Protein AF-A0A7S4ECB8-F1 (afdb_monomer)

Solvent-accessible surface area (backbone atoms only — not comparable to full-atom values): 10660 Å² total; per-residue (Å²): 136,82,82,74,79,73,79,74,51,73,66,57,50,52,52,51,49,52,40,42,54,68,67,37,68,55,59,51,58,86,53,25,56,55,51,68,68,34,82,48,68,62,30,49,49,35,63,51,25,35,48,25,31,29,53,25,9,51,46,32,42,76,42,24,71,53,44,28,74,62,31,72,93,49,67,42,42,62,54,8,52,50,27,38,53,43,14,54,38,33,33,42,20,68,44,75,31,40,26,43,86,82,44,64,40,53,56,51,28,48,52,51,53,50,52,49,48,43,50,74,40,59,49,49,53,50,35,44,74,75,62,70,33,86,72,59,69,69,61,51,52,52,49,54,50,44,53,52,54,20,54,50,23,31,42,50,13,22,54,22,24,68,67,71,35,62,69,56,18,42,51,24,45,30,52,26,35,45,37,33,46,56,49,32,53,50,50,50,44,64,54,65,43,57,71,62,77,69,62,71,71,82,81,78,121

pLDDT: mean 86.96, std 13.78, range [45.66, 98.44]

Organism: NCBI:txid35677

Secondary structure (DSSP, 8-state):
-----PPPPHHHHHHHHHHHHHS-----GGGHHHHHT--SHHHHHHHHGGGHHHHHHHHHHHTHHHHHHH-TTS-HHHHHHHHHHHHHHHHIIIIITTT-TT-HHHHHHHHHHHHHHHIIIIIHHHHHHTTSS---HHHHHHHHHHHHHHHHHHHHHHHHHHTT-HHHHHHHHHHHTHHHHHHHHHHHHHHTTHHHHHTTSSS--

Radius of gyration: 19.62 Å; Cα contacts (8 Å, |Δi|>4): 228; chains: 1; bounding box: 41×48×74 Å

Structure (mmCIF, N/CA/C/O backbone):
data_AF-A0A7S4ECB8-F1
#
_entry.id   AF-A0A7S4ECB8-F1
#
loop_
_atom_site.group_PDB
_atom_site.id
_atom_site.type_symbol
_atom_site.label_atom_id
_atom_site.label_alt_id
_atom_site.label_comp_id
_atom_site.label_asym_id
_atom_site.label_entity_id
_atom_site.label_seq_id
_atom_site.pdbx_PDB_ins_code
_atom_site.Cartn_x
_atom_site.Cartn_y
_atom_site.Cartn_z
_atom_site.occupancy
_atom_site.B_iso_or_equiv
_atom_site.auth_seq_id
_atom_site.auth_comp_id
_atom_site.auth_asym_id
_atom_site.auth_atom_id
_atom_site.pdbx_PDB_model_num
ATOM 1 N N . MET A 1 1 ? -7.953 36.222 -32.876 1.00 47.16 1 MET A N 1
ATOM 2 C CA . MET A 1 1 ? -8.945 35.738 -31.895 1.00 47.16 1 MET A CA 1
ATOM 3 C C . MET A 1 1 ? -8.247 34.679 -31.049 1.00 47.16 1 MET A C 1
ATOM 5 O O . MET A 1 1 ? -8.026 33.579 -31.533 1.00 47.16 1 MET A O 1
ATOM 9 N N . LEU A 1 2 ? -7.736 35.060 -29.875 1.00 48.06 2 LEU A N 1
ATOM 10 C CA . LEU A 1 2 ? -6.993 34.163 -28.984 1.00 48.06 2 LEU A CA 1
ATOM 11 C C . LEU A 1 2 ? -8.005 33.267 -28.263 1.00 48.06 2 LEU A C 1
ATOM 13 O O . LEU A 1 2 ? -8.813 33.769 -27.484 1.00 48.06 2 LEU A O 1
ATOM 17 N N . LEU A 1 3 ? -7.984 31.966 -28.552 1.00 47.41 3 LEU A N 1
ATOM 18 C CA . LEU A 1 3 ? -8.684 30.962 -27.754 1.00 47.41 3 LEU A CA 1
ATOM 19 C C . LEU A 1 3 ? -8.094 31.021 -26.341 1.00 47.41 3 LEU A C 1
ATOM 21 O O . LEU A 1 3 ? -6.971 30.585 -26.110 1.00 47.41 3 LEU A O 1
ATOM 25 N N . GLN A 1 4 ? -8.824 31.632 -25.407 1.00 49.81 4 GLN A N 1
ATOM 26 C CA . GLN A 1 4 ? -8.516 31.507 -23.990 1.00 49.81 4 GLN A CA 1
ATOM 27 C C . GLN A 1 4 ? -8.675 30.031 -23.625 1.00 49.81 4 GLN A C 1
ATOM 29 O O . GLN A 1 4 ? -9.794 29.517 -23.621 1.00 49.81 4 GLN A O 1
ATOM 34 N N . ASP A 1 5 ? -7.561 29.358 -23.336 1.00 54.09 5 ASP A N 1
ATOM 35 C CA . ASP A 1 5 ? -7.555 27.998 -22.804 1.00 54.09 5 ASP A CA 1
ATOM 36 C C . ASP A 1 5 ? -8.393 27.964 -21.523 1.00 54.09 5 ASP A C 1
ATOM 38 O O . ASP A 1 5 ? -7.983 28.426 -20.452 1.00 54.09 5 ASP A O 1
ATOM 42 N N . ALA A 1 6 ? -9.616 27.450 -21.645 1.00 68.69 6 ALA A N 1
ATOM 43 C CA . ALA A 1 6 ? -10.526 27.316 -20.526 1.00 68.69 6 ALA A CA 1
ATOM 44 C C . ALA A 1 6 ? -9.859 26.440 -19.459 1.00 68.69 6 ALA A C 1
ATOM 46 O O . ALA A 1 6 ? -9.504 25.284 -19.708 1.00 68.69 6 ALA A O 1
ATOM 47 N N . LYS A 1 7 ? -9.677 26.991 -18.249 1.00 70.25 7 LYS A N 1
ATOM 48 C CA . LYS A 1 7 ? -9.118 26.232 -17.126 1.00 70.25 7 LYS A CA 1
ATOM 49 C C . LYS A 1 7 ? -9.949 24.958 -16.935 1.00 70.25 7 LYS A C 1
ATOM 51 O O . LYS A 1 7 ? -11.169 25.052 -16.786 1.00 70.25 7 LYS A O 1
ATOM 56 N N . PRO A 1 8 ? -9.321 23.771 -16.899 1.00 72.38 8 PRO A N 1
ATOM 57 C CA . PRO A 1 8 ? -10.054 22.521 -16.795 1.00 72.38 8 PRO A CA 1
ATOM 58 C C . PRO A 1 8 ? -10.901 22.495 -15.519 1.00 72.38 8 PRO A C 1
ATOM 60 O O . PRO A 1 8 ? -10.446 22.880 -14.432 1.00 72.38 8 PRO A O 1
ATOM 63 N N . SER A 1 9 ? -12.138 22.011 -15.652 1.00 84.25 9 SER A N 1
ATOM 64 C CA . SER A 1 9 ? -13.080 21.891 -14.536 1.00 84.25 9 SER A CA 1
ATOM 65 C C . SER A 1 9 ? -12.480 21.079 -13.375 1.00 84.25 9 SER A C 1
ATOM 67 O O . SER A 1 9 ? -11.555 20.280 -13.557 1.00 84.25 9 SER A O 1
ATOM 69 N N . ALA A 1 10 ? -12.994 21.260 -12.155 1.00 74.75 10 ALA A N 1
ATOM 70 C CA . ALA A 1 10 ? -12.535 20.491 -10.991 1.00 74.75 10 ALA A CA 1
ATOM 71 C C . ALA A 1 10 ? -12.680 18.969 -11.201 1.00 74.75 10 ALA A C 1
ATOM 73 O O . ALA A 1 10 ? -11.774 18.213 -10.854 1.00 74.75 10 ALA A O 1
ATOM 74 N N . ARG A 1 11 ? -13.762 18.529 -11.863 1.00 72.12 11 ARG A N 1
ATOM 75 C CA . ARG A 1 11 ? -13.988 17.120 -12.229 1.00 72.12 11 ARG A CA 1
ATOM 76 C C . ARG A 1 11 ? -12.918 16.605 -13.191 1.00 72.12 11 ARG A C 1
ATOM 78 O O . ARG A 1 11 ? -12.339 15.552 -12.952 1.00 72.12 11 ARG A O 1
ATOM 85 N N . THR A 1 12 ? -12.597 17.377 -14.230 1.00 74.94 12 THR A N 1
ATOM 86 C CA . THR A 1 12 ? -11.548 17.032 -15.205 1.00 74.94 12 THR A CA 1
ATOM 87 C C . THR A 1 12 ? -10.176 16.921 -14.534 1.00 74.94 12 THR A C 1
ATOM 89 O O . THR A 1 12 ? -9.410 16.007 -14.830 1.00 74.94 12 THR A O 1
ATOM 92 N N . ARG A 1 13 ? -9.867 17.818 -13.589 1.00 77.06 13 ARG A N 1
ATOM 93 C CA . ARG A 1 13 ? -8.617 17.775 -12.813 1.00 77.06 13 ARG A CA 1
ATOM 94 C C . ARG A 1 13 ? -8.541 16.548 -11.901 1.00 77.06 13 ARG A C 1
ATOM 96 O O . ARG A 1 13 ? -7.508 15.885 -11.890 1.00 77.06 13 ARG A O 1
ATOM 103 N N . ALA A 1 14 ? -9.625 16.215 -11.200 1.00 70.94 14 ALA A N 1
ATOM 104 C CA . ALA A 1 14 ? -9.696 15.027 -10.351 1.00 70.94 14 ALA A CA 1
ATOM 105 C C . ALA A 1 14 ? -9.558 13.730 -11.165 1.00 70.94 14 ALA A C 1
ATOM 107 O O . ALA A 1 14 ? -8.760 12.868 -10.809 1.00 70.94 14 ALA A O 1
ATOM 108 N N . ALA A 1 15 ? -10.257 13.619 -12.299 1.00 69.06 15 ALA A N 1
ATOM 109 C CA . ALA A 1 15 ? -10.147 12.469 -13.197 1.00 69.06 15 ALA A CA 1
ATOM 110 C C . ALA A 1 15 ? -8.723 12.306 -13.752 1.00 69.06 15 ALA A C 1
ATOM 112 O O . ALA A 1 15 ? -8.180 11.203 -13.762 1.00 69.06 15 ALA A O 1
ATOM 113 N N . LYS A 1 16 ? -8.073 13.410 -14.145 1.00 70.56 16 LYS A N 1
ATOM 114 C CA . LYS A 1 16 ? -6.680 13.393 -14.614 1.00 70.56 16 LYS A CA 1
ATOM 115 C C . LYS A 1 16 ? -5.703 12.983 -13.509 1.00 70.56 16 LYS A C 1
ATOM 117 O O . LYS A 1 16 ? -4.758 12.246 -13.784 1.00 70.56 16 LYS A O 1
ATOM 122 N N . LEU A 1 17 ? -5.924 13.427 -12.270 1.00 69.31 17 LEU A N 1
ATOM 123 C CA . LEU A 1 17 ? -5.131 13.003 -11.113 1.00 69.31 17 LEU A CA 1
ATOM 124 C C . LEU A 1 17 ? -5.282 11.497 -10.864 1.00 69.31 17 LEU A C 1
ATOM 126 O O . LEU A 1 17 ? -4.277 10.799 -10.783 1.00 69.31 17 LEU A O 1
ATOM 130 N N . TRP A 1 18 ? -6.515 10.987 -10.834 1.00 67.69 18 TRP A N 1
ATOM 131 C CA . TRP A 1 18 ? -6.802 9.556 -10.691 1.00 67.69 18 TRP A CA 1
ATOM 132 C C . TRP A 1 18 ? -6.166 8.716 -11.803 1.00 67.69 18 TRP A C 1
ATOM 134 O O . TRP A 1 18 ? -5.485 7.730 -11.523 1.00 67.69 18 TRP A O 1
ATOM 144 N N . ALA A 1 19 ? -6.295 9.150 -13.059 1.00 66.06 19 ALA A N 1
ATOM 145 C CA . ALA A 1 19 ? -5.634 8.512 -14.193 1.00 66.06 19 ALA A CA 1
ATOM 146 C C . ALA A 1 19 ? -4.101 8.527 -14.051 1.00 66.06 19 ALA A C 1
ATOM 148 O O . ALA A 1 19 ? -3.436 7.540 -14.347 1.00 66.06 19 ALA A O 1
ATOM 149 N N . THR A 1 20 ? -3.526 9.615 -13.537 1.00 66.44 20 THR A N 1
ATOM 150 C CA . THR A 1 20 ? -2.074 9.724 -13.325 1.00 66.44 20 THR A CA 1
ATOM 151 C C . THR A 1 20 ? -1.581 8.802 -12.211 1.00 66.44 20 THR A C 1
ATOM 153 O O . THR A 1 20 ? -0.489 8.248 -12.331 1.00 66.44 20 THR A O 1
ATOM 156 N N . LEU A 1 21 ? -2.365 8.648 -11.141 1.00 65.44 21 LEU A N 1
ATOM 157 C CA . LEU A 1 21 ? -2.022 7.812 -9.992 1.00 65.44 21 LEU A CA 1
ATOM 158 C C . LEU A 1 21 ? -2.122 6.318 -10.316 1.00 65.44 21 LEU A C 1
ATOM 160 O O . LEU A 1 21 ? -1.264 5.555 -9.884 1.00 65.44 21 LEU A O 1
ATOM 164 N N . PHE A 1 22 ? -3.127 5.898 -11.089 1.00 63.28 22 PHE A N 1
ATOM 165 C CA . PHE A 1 22 ? -3.430 4.471 -11.263 1.00 63.28 22 PHE A CA 1
ATOM 166 C C . PHE A 1 22 ? -3.245 3.945 -12.685 1.00 63.28 22 PHE A C 1
ATOM 168 O O . PHE A 1 22 ? -3.008 2.759 -12.852 1.00 63.28 22 PHE A O 1
ATOM 175 N N . TYR A 1 23 ? -3.291 4.791 -13.713 1.00 59.41 23 TYR A N 1
ATOM 176 C CA . TYR A 1 23 ? -3.312 4.356 -15.117 1.00 59.41 23 TYR A CA 1
ATOM 177 C C . TYR A 1 23 ? -2.108 4.845 -15.935 1.00 59.41 23 TYR A C 1
ATOM 179 O O . TYR A 1 23 ? -2.056 4.625 -17.139 1.00 59.41 23 TYR A O 1
ATOM 187 N N . GLY A 1 24 ? -1.135 5.502 -15.295 1.00 58.03 24 GLY A N 1
ATOM 188 C CA . GLY A 1 24 ? -0.026 6.182 -15.968 1.00 58.03 24 GLY A CA 1
ATOM 189 C C . GLY A 1 24 ? 1.306 5.433 -16.015 1.00 58.03 24 GLY A C 1
ATOM 190 O O . GLY A 1 24 ? 2.304 6.082 -16.338 1.00 58.03 24 GLY A O 1
ATOM 191 N N . HIS A 1 25 ? 1.350 4.147 -15.649 1.00 68.00 25 HIS A N 1
ATOM 192 C CA . HIS A 1 25 ? 2.582 3.351 -15.686 1.00 68.00 25 HIS A CA 1
ATOM 193 C C . HIS A 1 25 ? 2.818 2.792 -17.085 1.00 68.00 25 HIS A C 1
ATOM 195 O O . HIS A 1 25 ? 1.980 2.090 -17.644 1.00 68.00 25 HIS A O 1
ATOM 201 N N . VAL A 1 26 ? 3.976 3.123 -17.639 1.00 72.19 26 VAL A N 1
ATOM 202 C CA . VAL A 1 26 ? 4.531 2.547 -18.858 1.00 72.19 26 VAL A CA 1
ATOM 203 C C . VAL A 1 26 ? 5.613 1.570 -18.417 1.00 72.19 26 VAL A C 1
ATOM 205 O O . VAL A 1 26 ? 6.699 1.979 -18.000 1.00 72.19 26 VAL A O 1
ATOM 208 N N . HIS A 1 27 ? 5.293 0.279 -18.446 1.00 78.00 27 HIS A N 1
ATOM 209 C CA . HIS A 1 27 ? 6.274 -0.775 -18.219 1.00 78.00 27 HIS A CA 1
ATOM 210 C C . HIS A 1 27 ? 6.903 -1.145 -19.551 1.00 78.00 27 HIS A C 1
ATOM 212 O O . HIS A 1 27 ? 6.199 -1.496 -20.497 1.00 78.00 27 HIS A O 1
ATOM 218 N N . ARG A 1 28 ? 8.225 -1.044 -19.625 1.00 84.62 28 ARG A N 1
ATOM 219 C CA . ARG A 1 28 ? 8.967 -1.350 -20.839 1.00 84.62 28 ARG A CA 1
ATOM 220 C C . ARG A 1 28 ? 9.387 -2.823 -20.831 1.00 84.62 28 ARG A C 1
ATOM 222 O O . ARG A 1 28 ? 9.937 -3.262 -19.817 1.00 84.62 28 ARG A O 1
ATOM 229 N N . PRO A 1 29 ? 9.132 -3.594 -21.902 1.00 89.50 29 PRO A N 1
ATOM 230 C CA . PRO A 1 29 ? 9.512 -5.005 -21.966 1.00 89.50 29 PRO A CA 1
ATOM 231 C C . PRO A 1 29 ? 11.002 -5.245 -21.688 1.00 89.50 29 PRO A C 1
ATOM 233 O O . PRO A 1 29 ? 11.352 -6.217 -21.023 1.00 89.50 29 PRO A O 1
ATOM 236 N N . GLU A 1 30 ? 11.873 -4.341 -22.138 1.00 91.19 30 GLU A N 1
ATOM 237 C CA . GLU A 1 30 ? 13.325 -4.427 -21.961 1.00 91.19 30 GLU A CA 1
ATOM 238 C C . GLU A 1 30 ? 13.785 -4.342 -20.494 1.00 91.19 30 GLU A C 1
ATOM 240 O O . GLU A 1 30 ? 14.817 -4.908 -20.142 1.00 91.19 30 GLU A O 1
ATOM 245 N N . ASP A 1 31 ? 13.002 -3.711 -19.614 1.00 90.69 31 ASP A N 1
ATOM 246 C CA . ASP A 1 31 ? 13.328 -3.572 -18.189 1.00 90.69 31 ASP A CA 1
ATOM 247 C C . ASP A 1 31 ? 12.949 -4.829 -17.374 1.00 90.69 31 ASP A C 1
ATOM 249 O O . ASP A 1 31 ? 13.306 -4.959 -16.200 1.00 90.69 31 ASP A O 1
ATOM 253 N N . ARG A 1 32 ? 12.211 -5.774 -17.975 1.00 91.38 32 ARG A N 1
ATOM 254 C CA . ARG A 1 32 ? 11.619 -6.928 -17.281 1.00 91.38 32 ARG A CA 1
ATOM 255 C C . ARG A 1 32 ? 12.644 -7.780 -16.552 1.00 91.38 32 ARG A C 1
ATOM 257 O O . ARG A 1 32 ? 12.424 -8.129 -15.395 1.00 91.38 32 ARG A O 1
ATOM 264 N N . ASP A 1 33 ? 13.752 -8.126 -17.197 1.00 92.12 33 ASP A N 1
ATOM 265 C CA . ASP A 1 33 ? 14.742 -9.014 -16.583 1.00 92.12 33 ASP A CA 1
ATOM 266 C C . ASP A 1 33 ? 15.441 -8.347 -15.390 1.00 92.12 33 ASP A C 1
ATOM 268 O O . ASP A 1 33 ? 15.651 -9.002 -14.365 1.00 92.12 33 ASP A O 1
ATOM 272 N N . ALA A 1 34 ? 15.690 -7.035 -15.453 1.00 91.44 34 ALA A N 1
ATOM 273 C CA . ALA A 1 34 ? 16.234 -6.275 -14.329 1.00 91.44 34 ALA A CA 1
ATOM 274 C C . ALA A 1 34 ? 15.293 -6.292 -13.109 1.00 91.44 34 ALA A C 1
ATOM 276 O O . ALA A 1 34 ? 15.752 -6.372 -11.971 1.00 91.44 34 ALA A O 1
ATOM 277 N N . VAL A 1 35 ? 13.976 -6.288 -13.329 1.00 91.00 35 VAL A N 1
ATOM 278 C CA . VAL A 1 35 ? 12.977 -6.324 -12.250 1.00 91.00 35 VAL A CA 1
ATOM 279 C C . VAL A 1 35 ? 12.716 -7.738 -11.742 1.00 91.00 35 VAL A C 1
ATOM 281 O O . VAL A 1 35 ? 12.679 -7.961 -10.533 1.00 91.00 35 VAL A O 1
ATOM 284 N N . VAL A 1 36 ? 12.535 -8.710 -12.636 1.00 91.00 36 VAL A N 1
ATOM 285 C CA . VAL A 1 36 ? 12.116 -10.076 -12.283 1.00 91.00 36 VAL A CA 1
ATOM 286 C C . VAL A 1 36 ? 13.289 -10.914 -11.783 1.00 91.00 36 VAL A C 1
ATOM 288 O O . VAL A 1 36 ? 13.132 -11.661 -10.819 1.00 91.00 36 VAL A O 1
ATOM 291 N N . LYS A 1 37 ? 14.457 -10.782 -12.419 1.00 91.12 37 LYS A N 1
ATOM 292 C CA . LYS A 1 37 ? 15.650 -11.596 -12.143 1.00 91.12 37 LYS A CA 1
ATOM 293 C C . LYS A 1 37 ? 16.788 -10.799 -11.513 1.00 91.12 37 LYS A C 1
ATOM 295 O O . LYS A 1 37 ? 17.692 -11.404 -10.956 1.00 91.12 37 LYS A O 1
ATOM 300 N N . GLY A 1 38 ? 16.761 -9.466 -11.587 1.00 89.69 38 GLY A N 1
ATOM 301 C CA . GLY A 1 38 ? 17.861 -8.639 -11.094 1.00 89.69 38 GLY A CA 1
ATOM 302 C C . GLY A 1 38 ? 18.132 -8.817 -9.600 1.00 89.69 38 GLY A C 1
ATOM 303 O O . GLY A 1 38 ? 17.215 -9.005 -8.796 1.00 89.69 38 GLY A O 1
ATOM 304 N N . ASP A 1 39 ? 19.407 -8.734 -9.232 1.00 93.19 39 ASP A N 1
ATOM 305 C CA . ASP A 1 39 ? 19.892 -9.022 -7.879 1.00 93.19 39 ASP A CA 1
ATOM 306 C C . ASP A 1 39 ? 20.118 -7.790 -7.003 1.00 93.19 39 ASP A C 1
ATOM 308 O O . ASP A 1 39 ? 20.503 -7.916 -5.839 1.00 93.19 39 ASP A O 1
ATOM 312 N N . THR A 1 40 ? 19.844 -6.594 -7.525 1.00 96.31 40 THR A N 1
ATOM 313 C CA . THR A 1 40 ? 19.980 -5.364 -6.745 1.00 96.31 40 THR A CA 1
ATOM 314 C C . THR A 1 40 ? 19.039 -5.385 -5.539 1.00 96.31 40 THR A C 1
ATOM 316 O O . THR A 1 40 ? 17.928 -5.923 -5.591 1.00 96.31 40 THR A O 1
ATOM 319 N N . MET A 1 41 ? 19.466 -4.763 -4.435 1.00 96.38 41 MET A N 1
ATOM 320 C CA . MET A 1 41 ? 18.621 -4.611 -3.245 1.00 96.38 41 MET A CA 1
ATOM 321 C C . MET A 1 41 ? 17.288 -3.941 -3.600 1.00 96.38 41 MET A C 1
ATOM 323 O O . MET A 1 41 ? 16.239 -4.380 -3.143 1.00 96.38 41 MET A O 1
ATOM 327 N N . LEU A 1 42 ? 17.323 -2.939 -4.481 1.00 95.56 42 LEU A N 1
ATOM 328 C CA . LEU A 1 42 ? 16.139 -2.228 -4.947 1.00 95.56 42 LEU A CA 1
ATOM 329 C C . LEU A 1 42 ? 15.144 -3.149 -5.671 1.00 95.56 42 LEU A C 1
ATOM 331 O O . LEU A 1 42 ? 13.958 -3.123 -5.349 1.00 95.56 42 LEU A O 1
ATOM 335 N N . ALA A 1 43 ? 15.613 -3.999 -6.591 1.00 94.81 43 ALA A N 1
ATOM 336 C CA . ALA A 1 43 ? 14.755 -4.964 -7.277 1.00 94.81 43 ALA A CA 1
ATOM 337 C C . ALA A 1 43 ? 14.169 -5.993 -6.296 1.00 94.81 43 ALA A C 1
ATOM 339 O O . ALA A 1 43 ? 12.981 -6.301 -6.359 1.00 94.81 43 ALA A O 1
ATOM 340 N N . ARG A 1 44 ? 14.967 -6.483 -5.336 1.00 96.75 44 ARG A N 1
ATOM 341 C CA . ARG A 1 44 ? 14.492 -7.408 -4.290 1.00 96.75 44 ARG A CA 1
ATOM 342 C C . ARG A 1 44 ? 13.411 -6.772 -3.413 1.00 96.75 44 ARG A C 1
ATOM 344 O O . ARG A 1 44 ? 12.370 -7.391 -3.202 1.00 96.75 44 ARG A O 1
ATOM 351 N N . CYS A 1 45 ? 13.626 -5.539 -2.953 1.00 97.00 45 CYS A N 1
ATOM 352 C CA . CYS A 1 45 ? 12.644 -4.789 -2.173 1.00 97.00 45 CYS A CA 1
ATOM 353 C C . CYS A 1 45 ? 11.363 -4.539 -2.973 1.00 97.00 45 CYS A C 1
ATOM 355 O O . CYS A 1 45 ? 10.279 -4.795 -2.457 1.00 97.00 45 CYS A O 1
ATOM 357 N N . TYR A 1 46 ? 11.473 -4.132 -4.240 1.00 96.81 46 TYR A N 1
ATOM 358 C CA . TYR A 1 46 ? 10.319 -3.958 -5.120 1.00 96.81 46 TYR A CA 1
ATOM 359 C C . TYR A 1 46 ? 9.511 -5.250 -5.256 1.00 96.81 46 TYR A C 1
ATOM 361 O O . TYR A 1 46 ? 8.305 -5.234 -5.026 1.00 96.81 46 TYR A O 1
ATOM 369 N N . ARG A 1 47 ? 10.169 -6.387 -5.527 1.00 97.12 47 ARG A N 1
ATOM 370 C CA . ARG A 1 47 ? 9.500 -7.693 -5.645 1.00 97.12 47 ARG A CA 1
ATOM 371 C C . ARG A 1 47 ? 8.799 -8.136 -4.361 1.00 97.12 47 ARG A C 1
ATOM 373 O O . ARG A 1 47 ? 7.785 -8.824 -4.429 1.00 97.12 47 ARG A O 1
ATOM 380 N N . ALA A 1 48 ? 9.344 -7.773 -3.203 1.00 97.44 48 ALA A N 1
ATOM 381 C CA . ALA A 1 48 ? 8.745 -8.082 -1.909 1.00 97.44 48 ALA A CA 1
ATOM 382 C C . ALA A 1 48 ? 7.613 -7.112 -1.530 1.00 97.44 48 ALA A C 1
ATOM 384 O O . ALA A 1 48 ? 6.727 -7.470 -0.758 1.00 97.44 48 ALA A O 1
ATOM 385 N N . SER A 1 49 ? 7.631 -5.891 -2.064 1.00 97.25 49 SER A N 1
ATOM 386 C CA . SER A 1 49 ? 6.769 -4.805 -1.600 1.00 97.25 49 SER A CA 1
ATOM 387 C C . SER A 1 49 ? 5.252 -5.058 -1.705 1.00 97.25 49 SER A C 1
ATOM 389 O O . SER A 1 49 ? 4.569 -4.702 -0.744 1.00 97.25 49 SER A O 1
ATOM 391 N N . PRO A 1 50 ? 4.702 -5.765 -2.721 1.00 97.50 50 PRO A N 1
ATOM 392 C CA . PRO A 1 50 ? 3.270 -6.091 -2.763 1.00 97.50 50 PRO A CA 1
ATOM 393 C C . PRO A 1 50 ? 2.760 -6.880 -1.548 1.00 97.50 50 PRO A C 1
ATOM 395 O O . PRO A 1 50 ? 1.591 -6.777 -1.175 1.00 97.50 50 PRO A O 1
ATOM 398 N N . TRP A 1 51 ? 3.634 -7.633 -0.870 1.00 98.06 51 TRP A N 1
ATOM 399 C CA . TRP A 1 51 ? 3.276 -8.399 0.329 1.00 98.06 51 TRP A CA 1
ATOM 400 C C . TRP A 1 51 ? 2.965 -7.521 1.548 1.00 98.06 51 TRP A C 1
ATOM 402 O O . TRP A 1 51 ? 2.398 -8.009 2.526 1.00 98.06 51 TRP A O 1
ATOM 412 N N . ALA A 1 52 ? 3.238 -6.216 1.485 1.00 97.56 52 ALA A N 1
ATOM 413 C CA . ALA A 1 52 ? 2.785 -5.269 2.497 1.00 97.56 52 ALA A CA 1
ATOM 414 C C . ALA A 1 52 ? 1.248 -5.231 2.620 1.00 97.56 52 ALA A C 1
ATOM 416 O O . ALA A 1 52 ? 0.726 -5.023 3.718 1.00 97.56 52 ALA A O 1
ATOM 417 N N . TYR A 1 53 ? 0.507 -5.501 1.536 1.00 97.69 53 TYR A N 1
ATOM 418 C CA . TYR A 1 53 ? -0.948 -5.660 1.605 1.00 97.69 53 TYR A CA 1
ATOM 419 C C . TYR A 1 53 ? -1.363 -6.892 2.418 1.00 97.69 53 TYR A C 1
ATOM 421 O O . TYR A 1 53 ? -2.312 -6.803 3.194 1.00 97.69 53 TYR A O 1
ATOM 429 N N . ALA A 1 54 ? -0.624 -8.005 2.332 1.00 98.25 54 ALA A N 1
ATOM 430 C CA . ALA A 1 54 ? -0.893 -9.190 3.149 1.00 98.25 54 ALA A CA 1
ATOM 431 C C . ALA A 1 54 ? -0.644 -8.920 4.633 1.00 98.25 54 ALA A C 1
ATOM 433 O O . ALA A 1 54 ? -1.417 -9.388 5.468 1.00 98.25 54 ALA A O 1
ATOM 434 N N . LEU A 1 55 ? 0.393 -8.142 4.967 1.00 98.25 55 LEU A N 1
ATOM 435 C CA . LEU A 1 55 ? 0.651 -7.705 6.341 1.00 98.25 55 LEU A CA 1
ATOM 436 C C . LEU A 1 55 ? -0.537 -6.907 6.895 1.00 98.25 55 LEU A C 1
ATOM 438 O O . LEU A 1 55 ? -1.063 -7.245 7.957 1.00 98.25 55 LEU A O 1
ATOM 442 N N . LEU A 1 56 ? -1.001 -5.894 6.158 1.00 97.62 56 LEU A N 1
ATOM 443 C CA . LEU A 1 56 ? -2.170 -5.106 6.552 1.00 97.62 56 LEU A CA 1
ATOM 444 C C . LEU A 1 56 ? -3.431 -5.965 6.651 1.00 97.62 56 LEU A C 1
ATOM 446 O O . LEU A 1 56 ? -4.145 -5.904 7.652 1.00 97.62 56 LEU A O 1
ATOM 450 N N . GLY A 1 57 ? -3.686 -6.790 5.639 1.00 98.12 57 GLY A N 1
ATOM 451 C CA . GLY A 1 57 ? -4.855 -7.654 5.586 1.00 98.12 57 GLY A CA 1
ATOM 452 C C . GLY A 1 57 ? -4.904 -8.642 6.749 1.00 98.12 57 GLY A C 1
ATOM 453 O O . GLY A 1 57 ? -5.912 -8.737 7.449 1.00 98.12 57 GLY A O 1
ATOM 454 N N . SER A 1 58 ? -3.777 -9.295 7.033 1.00 98.44 58 SER A N 1
ATOM 455 C CA . SER A 1 58 ? -3.634 -10.211 8.170 1.00 98.44 58 SER A CA 1
ATOM 456 C C . SER A 1 58 ? -3.808 -9.488 9.505 1.00 98.44 58 SER A C 1
ATOM 458 O O . SER A 1 58 ? -4.457 -10.016 10.403 1.00 98.44 58 SER A O 1
ATOM 460 N N . THR A 1 59 ? -3.302 -8.256 9.622 1.00 98.06 59 THR A N 1
ATOM 461 C CA . THR A 1 59 ? -3.474 -7.416 10.818 1.00 98.06 59 THR A CA 1
ATOM 462 C C . THR A 1 59 ? -4.954 -7.092 11.052 1.00 98.06 59 THR A C 1
ATOM 464 O O . THR A 1 59 ? -5.453 -7.253 12.164 1.00 98.06 59 THR A O 1
ATOM 467 N N . MET A 1 60 ? -5.692 -6.710 10.002 1.00 97.44 60 MET A N 1
ATOM 468 C CA . MET A 1 60 ? -7.139 -6.458 10.073 1.00 97.44 60 MET A CA 1
ATOM 469 C C . MET A 1 60 ? -7.934 -7.705 10.470 1.00 97.44 60 MET A C 1
ATOM 471 O O . MET A 1 60 ? -8.873 -7.604 11.258 1.00 97.44 60 MET A O 1
ATOM 475 N N . VAL A 1 61 ? -7.567 -8.880 9.948 1.00 98.00 61 VAL A N 1
ATOM 476 C CA . VAL A 1 61 ? -8.213 -10.153 10.303 1.00 98.00 61 VAL A CA 1
ATOM 477 C C . VAL A 1 61 ? -7.917 -10.524 11.757 1.00 98.00 61 VAL A C 1
ATOM 479 O O . VAL A 1 61 ? -8.852 -10.786 12.516 1.00 98.00 61 VAL A O 1
ATOM 482 N N . ALA A 1 62 ? -6.647 -10.484 12.166 1.00 97.94 62 ALA A N 1
ATOM 483 C CA . ALA A 1 62 ? -6.212 -10.841 13.516 1.00 97.94 62 ALA A CA 1
ATOM 484 C C . ALA A 1 62 ? -6.831 -9.934 14.591 1.00 97.94 62 ALA A C 1
ATOM 486 O O . ALA A 1 62 ? -7.214 -10.401 15.661 1.00 97.94 62 ALA A O 1
ATOM 487 N N . LEU A 1 63 ? -6.979 -8.640 14.296 1.00 96.62 63 LEU A N 1
ATOM 488 C CA . LEU A 1 63 ? -7.555 -7.655 15.214 1.00 96.62 63 LEU A CA 1
ATOM 489 C C . LEU A 1 63 ? -9.060 -7.443 15.004 1.00 96.62 63 LEU A C 1
ATOM 491 O O . LEU A 1 63 ? -9.648 -6.581 15.657 1.00 96.62 63 LEU A O 1
ATOM 495 N N . SER A 1 64 ? -9.705 -8.215 14.125 1.00 95.69 64 SER A N 1
ATOM 496 C CA . SER A 1 64 ? -11.074 -7.951 13.658 1.00 95.69 64 SER A CA 1
ATOM 497 C C . SER A 1 64 ? -12.107 -7.833 14.780 1.00 95.69 64 SER A C 1
ATOM 499 O O . SER A 1 64 ? -12.971 -6.962 14.706 1.00 95.69 64 SER A O 1
ATOM 501 N N . ALA A 1 65 ? -12.010 -8.645 15.837 1.00 94.44 65 ALA A N 1
ATOM 502 C CA . ALA A 1 65 ? -12.907 -8.559 16.990 1.00 94.44 65 ALA A CA 1
ATOM 503 C C . ALA A 1 65 ? -12.759 -7.223 17.744 1.00 94.44 65 ALA A C 1
ATOM 505 O O . ALA A 1 65 ? -13.754 -6.563 18.036 1.00 94.44 65 ALA A O 1
ATOM 506 N N . ARG A 1 66 ? -11.517 -6.785 17.992 1.00 95.00 66 ARG A N 1
ATOM 507 C CA . ARG A 1 66 ? -11.216 -5.505 18.662 1.00 95.00 66 ARG A CA 1
ATOM 508 C C . ARG A 1 66 ? -11.601 -4.311 17.794 1.00 95.00 66 ARG A C 1
ATOM 510 O O . ARG A 1 66 ? -12.194 -3.354 18.279 1.00 95.00 66 ARG A O 1
ATOM 517 N N . LEU A 1 67 ? -11.303 -4.379 16.499 1.00 93.62 67 LEU A N 1
ATOM 518 C CA . LEU A 1 67 ? -11.668 -3.336 15.542 1.00 93.62 67 LEU A CA 1
ATOM 519 C C . LEU A 1 67 ? -13.190 -3.218 15.396 1.00 93.62 67 LEU A C 1
ATOM 521 O O . LEU A 1 67 ? -13.707 -2.109 15.340 1.00 93.62 67 LEU A O 1
ATOM 525 N N . ARG A 1 68 ? -13.926 -4.338 15.421 1.00 93.56 68 ARG A N 1
ATOM 526 C CA . ARG A 1 68 ? -15.398 -4.338 15.419 1.00 93.56 68 ARG A CA 1
ATOM 527 C C . ARG A 1 68 ? -15.984 -3.741 16.696 1.00 93.56 68 ARG A C 1
ATOM 529 O O . ARG A 1 68 ? -17.021 -3.101 16.619 1.00 93.56 68 ARG A O 1
ATOM 536 N N . ALA A 1 69 ? -15.340 -3.912 17.849 1.00 92.19 69 ALA A N 1
ATOM 537 C CA . ALA A 1 69 ? -15.785 -3.257 19.079 1.00 92.19 69 ALA A CA 1
ATOM 538 C C . ALA A 1 69 ? -15.687 -1.721 18.983 1.00 92.19 69 ALA A C 1
ATOM 540 O O . ALA A 1 69 ? -16.557 -1.027 19.500 1.00 92.19 69 ALA A O 1
ATOM 541 N N . ARG A 1 70 ? -14.673 -1.193 18.278 1.00 90.56 70 ARG A N 1
ATOM 542 C CA . ARG A 1 70 ? -14.520 0.257 18.044 1.00 90.56 70 ARG A CA 1
ATOM 543 C C . ARG A 1 70 ? -15.327 0.788 16.862 1.00 90.56 70 ARG A C 1
ATOM 545 O O . ARG A 1 70 ? -15.745 1.940 16.883 1.00 90.56 70 ARG A O 1
ATOM 552 N N . ASP A 1 71 ? -15.542 -0.031 15.837 1.00 92.00 71 ASP A N 1
ATOM 553 C CA . ASP A 1 71 ? -16.351 0.312 14.669 1.00 92.00 71 ASP A CA 1
ATOM 554 C C . ASP A 1 71 ? -17.226 -0.880 14.223 1.00 92.00 71 ASP A C 1
ATOM 556 O O . ASP A 1 71 ? -16.845 -1.633 13.315 1.00 92.00 71 ASP A O 1
ATOM 560 N N . PRO A 1 72 ? -18.408 -1.071 14.846 1.00 87.81 72 PRO A N 1
ATOM 561 C CA . PRO A 1 72 ? -19.266 -2.234 14.602 1.00 87.81 72 PRO A CA 1
ATOM 562 C C . PRO A 1 72 ? -19.842 -2.305 13.187 1.00 87.81 72 PRO A C 1
ATOM 564 O O . PRO A 1 72 ? -20.155 -3.388 12.698 1.00 87.81 72 PRO A O 1
ATOM 567 N N . GLY A 1 73 ? -19.990 -1.157 12.521 1.00 85.69 73 GLY A N 1
ATOM 568 C CA . GLY A 1 73 ? -20.587 -1.066 11.187 1.00 85.69 73 GLY A CA 1
ATOM 569 C C . GLY A 1 73 ? -19.608 -1.336 10.046 1.00 85.69 73 GLY A C 1
ATOM 570 O O . GLY A 1 73 ? -19.976 -1.156 8.884 1.00 85.69 73 GLY A O 1
ATOM 571 N N . TYR A 1 74 ? -18.367 -1.721 10.354 1.00 91.31 74 TYR A N 1
ATOM 572 C CA . TYR A 1 74 ? -17.312 -1.893 9.368 1.00 91.31 74 TYR A CA 1
ATOM 573 C C . TYR A 1 74 ? -16.801 -3.337 9.330 1.00 91.31 74 TYR A C 1
ATOM 575 O O . TYR A 1 74 ? -16.416 -3.933 10.337 1.00 91.31 74 TYR A O 1
ATOM 583 N N . ASN A 1 75 ? -16.803 -3.931 8.135 1.00 93.88 75 ASN A N 1
ATOM 584 C CA . ASN A 1 75 ? -16.465 -5.342 7.931 1.00 93.88 75 ASN A CA 1
ATOM 585 C C . ASN A 1 75 ? -14.945 -5.558 7.833 1.00 93.88 75 ASN A C 1
ATOM 587 O O . ASN A 1 75 ? -14.426 -5.965 6.793 1.00 93.88 75 ASN A O 1
ATOM 591 N N . TRP A 1 76 ? -14.233 -5.307 8.936 1.00 95.38 76 TRP A N 1
ATOM 592 C CA . TRP A 1 76 ? -12.767 -5.386 9.032 1.00 95.38 76 TRP A CA 1
ATOM 593 C C . TRP A 1 76 ? -12.181 -6.699 8.503 1.00 95.38 76 TRP A C 1
ATOM 595 O O . TRP A 1 76 ? -11.202 -6.682 7.765 1.00 95.38 76 TRP A O 1
ATOM 605 N N . GLN A 1 77 ? -12.801 -7.833 8.837 1.00 96.44 77 GLN A N 1
ATOM 606 C CA . GLN A 1 77 ? -12.322 -9.153 8.424 1.00 96.44 77 GLN A CA 1
ATOM 607 C C . GLN A 1 77 ? -12.409 -9.355 6.906 1.00 96.44 77 GLN A C 1
ATOM 609 O O . GLN A 1 77 ? -11.462 -9.850 6.304 1.00 96.44 77 GLN A O 1
ATOM 614 N N . VAL A 1 78 ? -13.520 -8.952 6.278 1.00 96.56 78 VAL A N 1
ATOM 615 C CA . VAL A 1 78 ? -13.715 -9.099 4.824 1.00 96.56 78 VAL A CA 1
ATOM 616 C C . VAL A 1 78 ? -12.706 -8.241 4.068 1.00 96.56 78 VAL A C 1
ATOM 618 O O . VAL A 1 78 ? -12.059 -8.722 3.143 1.00 96.56 78 VAL A O 1
ATOM 621 N N . LEU A 1 79 ? -12.522 -6.993 4.502 1.00 96.44 79 LEU A N 1
ATOM 622 C CA . LEU A 1 79 ? -11.523 -6.097 3.919 1.00 96.44 79 LEU A CA 1
ATOM 623 C C . LEU A 1 79 ? -10.100 -6.616 4.123 1.00 96.44 79 LEU A C 1
ATOM 625 O O . LEU A 1 79 ? -9.287 -6.548 3.205 1.00 96.44 79 LEU A O 1
ATOM 629 N N . GLY A 1 80 ? -9.815 -7.180 5.298 1.00 97.62 80 GLY A N 1
ATOM 630 C CA . GLY A 1 80 ? -8.527 -7.792 5.585 1.00 97.62 80 GLY A CA 1
ATOM 631 C C . GLY A 1 80 ? -8.224 -8.975 4.664 1.00 97.62 80 GLY A C 1
ATOM 632 O O . GLY A 1 80 ? -7.160 -9.022 4.054 1.00 97.62 80 GLY A O 1
ATOM 633 N N . MET A 1 81 ? -9.184 -9.884 4.474 1.00 98.19 81 MET A N 1
ATOM 634 C CA . MET A 1 81 ? -9.040 -10.996 3.527 1.00 98.19 81 MET A CA 1
ATOM 635 C C . MET A 1 81 ? -8.874 -10.506 2.084 1.00 98.19 81 MET A C 1
ATOM 637 O O . MET A 1 81 ? -8.038 -11.028 1.350 1.00 98.19 81 MET A O 1
ATOM 641 N N . ALA A 1 82 ? -9.620 -9.474 1.684 1.00 98.06 82 ALA A N 1
ATOM 642 C CA . ALA A 1 82 ? -9.491 -8.885 0.356 1.00 98.06 82 ALA A CA 1
ATOM 643 C C . ALA A 1 82 ? -8.098 -8.270 0.123 1.00 98.06 82 ALA A C 1
ATOM 645 O O . ALA A 1 82 ? -7.556 -8.414 -0.966 1.00 98.06 82 ALA A O 1
ATOM 646 N N . LEU A 1 83 ? -7.478 -7.667 1.144 1.00 97.94 83 LEU A N 1
ATOM 647 C CA . LEU A 1 83 ? -6.099 -7.163 1.076 1.00 97.94 83 LEU A CA 1
ATOM 648 C C . LEU A 1 83 ? -5.045 -8.277 0.975 1.00 97.94 83 LEU A C 1
ATOM 650 O O . LEU A 1 83 ? -4.022 -8.099 0.318 1.00 97.94 83 LEU A O 1
ATOM 654 N N . VAL A 1 84 ? -5.289 -9.441 1.583 1.00 98.31 84 VAL A N 1
ATOM 655 C CA . VAL A 1 84 ? -4.424 -10.619 1.390 1.00 98.31 84 VAL A CA 1
ATOM 656 C C . VAL A 1 84 ? -4.522 -11.134 -0.048 1.00 98.31 84 VAL A C 1
ATOM 658 O O . VAL A 1 84 ? -3.513 -11.481 -0.651 1.00 98.31 84 VAL A O 1
ATOM 661 N N . VAL A 1 85 ? -5.720 -11.155 -0.637 1.00 98.12 85 VAL A N 1
ATOM 662 C CA . VAL A 1 85 ? -5.880 -11.501 -2.060 1.00 98.12 85 VAL A CA 1
ATOM 663 C C . VAL A 1 85 ? -5.198 -10.458 -2.947 1.00 98.12 85 VAL A C 1
ATOM 665 O O . VAL A 1 85 ? -4.474 -10.814 -3.878 1.00 98.12 85 VAL A O 1
ATOM 668 N N . GLU A 1 86 ? -5.370 -9.179 -2.620 1.00 97.69 86 GLU A N 1
ATOM 669 C CA . GLU A 1 86 ? -4.743 -8.068 -3.329 1.00 97.69 86 GLU A CA 1
ATOM 670 C C . GLU A 1 86 ? -3.218 -8.170 -3.340 1.00 97.69 86 GLU A C 1
ATOM 672 O O . GLU A 1 86 ? -2.609 -7.865 -4.356 1.00 97.69 86 GLU A O 1
ATOM 677 N N . SER A 1 87 ? -2.569 -8.667 -2.282 1.00 98.00 87 SER A N 1
ATOM 678 C CA . SER A 1 87 ? -1.107 -8.816 -2.302 1.00 98.00 87 SER A CA 1
ATOM 679 C C . SER A 1 87 ? -0.626 -9.762 -3.404 1.00 98.00 87 SER A C 1
ATOM 681 O O . SER A 1 87 ? 0.399 -9.514 -4.037 1.00 98.00 87 SER A O 1
ATOM 683 N N . ALA A 1 88 ? -1.365 -10.849 -3.646 1.00 98.06 88 ALA A N 1
ATOM 684 C CA . ALA A 1 88 ? -1.049 -11.803 -4.703 1.00 98.06 88 ALA A CA 1
ATOM 685 C C . ALA A 1 88 ? -1.335 -11.209 -6.089 1.00 98.06 88 ALA A C 1
ATOM 687 O O . ALA A 1 88 ? -0.503 -11.321 -6.989 1.00 98.06 88 ALA A O 1
ATOM 688 N N . VAL A 1 89 ? -2.481 -10.540 -6.249 1.00 97.81 89 VAL A N 1
ATOM 689 C CA . VAL A 1 89 ? -2.863 -9.846 -7.491 1.00 97.81 89 VAL A CA 1
ATOM 690 C C . VAL A 1 89 ? -1.839 -8.764 -7.840 1.00 97.81 89 VAL A C 1
ATOM 692 O O . VAL A 1 89 ? -1.360 -8.705 -8.973 1.00 97.81 89 VAL A O 1
ATOM 695 N N . SER A 1 90 ? -1.433 -7.979 -6.848 1.00 96.62 90 SER A N 1
ATOM 696 C CA . SER A 1 90 ? -0.443 -6.922 -6.983 1.00 96.62 90 SER A CA 1
ATOM 697 C C . SER A 1 90 ? 0.938 -7.476 -7.309 1.00 96.62 90 SER A C 1
ATOM 699 O O . SER A 1 90 ? 1.588 -6.972 -8.216 1.00 96.62 90 SER A O 1
ATOM 701 N N . TYR A 1 91 ? 1.362 -8.595 -6.710 1.00 97.69 91 TYR A N 1
ATOM 702 C CA . TYR A 1 91 ? 2.591 -9.276 -7.134 1.00 97.69 91 TYR A CA 1
ATOM 703 C C . TYR A 1 91 ? 2.519 -9.769 -8.590 1.00 97.69 91 TYR A C 1
ATOM 705 O O . TYR A 1 91 ? 3.484 -9.640 -9.351 1.00 97.69 91 TYR A O 1
ATOM 713 N N . LEU A 1 92 ? 1.380 -10.331 -9.007 1.00 97.00 92 LEU A N 1
ATOM 714 C CA . LEU A 1 92 ? 1.190 -10.786 -10.384 1.00 97.00 92 LEU A CA 1
ATOM 715 C C . LEU A 1 92 ? 1.231 -9.619 -11.379 1.00 97.00 92 LEU A C 1
ATOM 717 O O . LEU A 1 92 ? 1.850 -9.754 -12.430 1.00 97.00 92 LEU A O 1
ATOM 721 N N . SER A 1 93 ? 0.635 -8.480 -11.031 1.00 95.00 93 SER A N 1
ATOM 722 C CA . SER A 1 93 ? 0.668 -7.243 -11.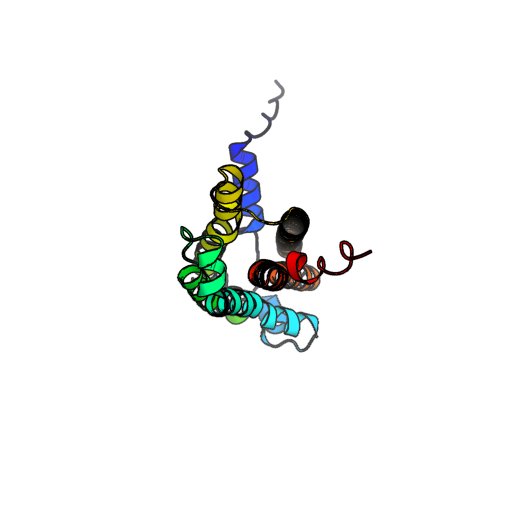817 1.00 95.00 93 SER A CA 1
ATOM 723 C C . SER A 1 93 ? 2.068 -6.619 -11.836 1.00 95.00 93 SER A C 1
ATOM 725 O O . SER A 1 93 ? 2.699 -6.533 -12.886 1.00 95.00 93 SER A O 1
ATOM 727 N N . ASP A 1 94 ? 2.591 -6.235 -10.674 1.00 94.06 94 ASP A N 1
ATOM 728 C CA . ASP A 1 94 ? 3.817 -5.449 -10.541 1.00 94.06 94 ASP A CA 1
ATOM 729 C C . ASP A 1 94 ? 5.074 -6.253 -10.884 1.00 94.06 94 ASP A C 1
ATOM 731 O O . ASP A 1 94 ? 6.028 -5.708 -11.419 1.00 94.06 94 ASP A O 1
ATOM 735 N N . VAL A 1 95 ? 5.124 -7.552 -10.586 1.00 95.38 95 VAL A N 1
ATOM 736 C CA . VAL A 1 95 ? 6.359 -8.339 -10.738 1.00 95.38 95 VAL A CA 1
ATOM 737 C C . VAL A 1 95 ? 6.242 -9.318 -11.891 1.00 95.38 95 VAL A C 1
ATOM 739 O O . VAL A 1 95 ? 7.031 -9.279 -12.835 1.00 95.38 95 VAL A O 1
ATOM 742 N N . ARG A 1 96 ? 5.258 -10.221 -11.842 1.00 95.06 96 ARG A N 1
ATOM 743 C CA . ARG A 1 96 ? 5.156 -11.316 -12.820 1.00 95.06 96 ARG A CA 1
ATOM 744 C C . ARG A 1 96 ? 4.833 -10.798 -14.223 1.00 95.06 96 ARG A C 1
ATOM 746 O O . ARG A 1 96 ? 5.391 -11.309 -15.199 1.00 95.06 96 ARG A O 1
ATOM 753 N N . ALA A 1 97 ? 3.966 -9.798 -14.322 1.00 94.25 97 ALA A N 1
ATOM 754 C CA . ALA A 1 97 ? 3.549 -9.161 -15.564 1.00 94.25 97 ALA A CA 1
ATOM 755 C C . ALA A 1 97 ? 4.384 -7.921 -15.923 1.00 94.25 97 ALA A C 1
ATOM 757 O O . ALA A 1 97 ? 4.092 -7.269 -16.918 1.00 94.25 97 ALA A O 1
ATOM 758 N N . PHE A 1 98 ? 5.459 -7.605 -15.188 1.00 93.50 98 PHE A N 1
ATOM 759 C CA . PHE A 1 98 ? 6.257 -6.414 -15.486 1.00 93.50 98 PHE A CA 1
ATOM 760 C C . PHE A 1 98 ? 6.747 -6.398 -16.943 1.00 93.50 98 PHE A C 1
ATOM 762 O O . PHE A 1 98 ? 7.339 -7.368 -17.424 1.00 93.50 98 PHE A O 1
ATOM 769 N N . GLY A 1 99 ? 6.502 -5.295 -17.647 1.00 89.50 99 GLY A N 1
ATOM 770 C CA . GLY A 1 99 ? 6.847 -5.137 -19.063 1.00 89.50 99 GLY A CA 1
ATOM 771 C C . GLY A 1 99 ? 5.862 -5.791 -20.040 1.00 89.50 99 GLY A C 1
ATOM 772 O O . GLY A 1 99 ? 6.036 -5.639 -21.243 1.00 89.50 99 GLY A O 1
ATOM 773 N N . ASP A 1 100 ? 4.823 -6.479 -19.559 1.00 89.75 100 ASP A N 1
ATOM 774 C CA . ASP A 1 100 ? 3.741 -7.045 -20.369 1.00 89.75 100 ASP A CA 1
ATOM 775 C C . ASP A 1 100 ? 2.450 -6.234 -20.192 1.00 89.75 100 ASP A C 1
ATOM 777 O O . ASP A 1 100 ? 1.561 -6.565 -19.407 1.00 89.75 100 ASP A O 1
ATOM 781 N N . ALA A 1 101 ? 2.325 -5.164 -20.979 1.00 85.12 101 ALA A N 1
ATOM 782 C CA . ALA A 1 101 ? 1.163 -4.277 -20.943 1.00 85.12 101 ALA A CA 1
ATOM 783 C C . ALA A 1 101 ? -0.167 -4.967 -21.313 1.00 85.12 101 ALA A C 1
ATOM 785 O O . ALA A 1 101 ? -1.231 -4.415 -21.028 1.00 85.12 101 ALA A O 1
ATOM 786 N N . SER A 1 102 ? -0.125 -6.144 -21.949 1.00 87.31 102 SER A N 1
ATOM 787 C CA . SER A 1 102 ? -1.323 -6.899 -22.334 1.00 87.31 102 SER A CA 1
ATOM 788 C C . SER A 1 102 ? -1.888 -7.754 -21.199 1.00 87.31 102 SER A C 1
ATOM 790 O O . SER A 1 102 ? -3.015 -8.243 -21.292 1.00 87.31 102 SER A O 1
ATOM 792 N N . SER A 1 103 ? -1.129 -7.915 -20.111 1.00 91.31 103 SER A N 1
ATOM 793 C CA . SER A 1 103 ? -1.511 -8.785 -19.011 1.00 91.31 103 SER A CA 1
ATOM 794 C C . SER A 1 103 ? -2.795 -8.308 -18.316 1.00 91.31 103 SER A C 1
ATOM 796 O O . SER A 1 103 ? -2.868 -7.153 -17.876 1.00 91.31 103 SER A O 1
ATOM 798 N N . PRO A 1 104 ? -3.799 -9.187 -18.121 1.00 92.44 104 PRO A N 1
ATOM 799 C CA . PRO A 1 104 ? -5.036 -8.816 -17.433 1.00 92.44 104 PRO A CA 1
ATOM 800 C C . PRO A 1 104 ? -4.793 -8.434 -15.967 1.00 92.44 104 PRO A C 1
ATOM 802 O O . PRO A 1 104 ? -5.559 -7.649 -15.407 1.00 92.44 104 PRO A O 1
ATOM 805 N N . TRP A 1 105 ? -3.698 -8.914 -15.364 1.00 94.50 105 TRP A N 1
ATOM 806 C CA . TRP A 1 105 ? -3.347 -8.635 -13.971 1.00 94.50 105 TRP A CA 1
ATOM 807 C C . TRP A 1 105 ? -3.214 -7.144 -13.677 1.00 94.50 105 TRP A C 1
ATOM 809 O O . TRP A 1 105 ? -3.651 -6.7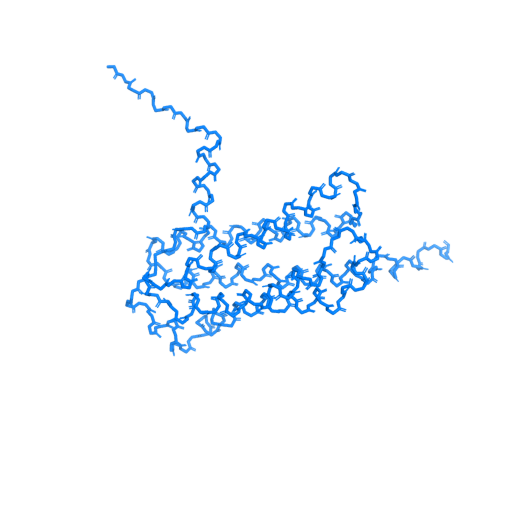07 -12.619 1.00 94.50 105 TRP A O 1
ATOM 819 N N . HIS A 1 106 ? -2.727 -6.340 -14.626 1.00 90.25 106 HIS A N 1
ATOM 820 C CA . HIS A 1 106 ? -2.658 -4.888 -14.462 1.00 90.25 106 HIS A CA 1
ATOM 821 C C . HIS A 1 106 ? -4.037 -4.232 -14.353 1.00 90.25 106 HIS A C 1
ATOM 823 O O . HIS A 1 106 ? -4.211 -3.237 -13.651 1.00 90.25 106 HIS A O 1
ATOM 829 N N . ALA A 1 107 ? -5.037 -4.732 -15.080 1.00 90.44 107 ALA A N 1
ATOM 830 C CA . ALA A 1 107 ? -6.400 -4.225 -14.961 1.00 90.44 107 ALA A CA 1
ATOM 831 C C . ALA A 1 107 ? -7.028 -4.669 -13.635 1.00 90.44 107 ALA A C 1
ATOM 833 O O . ALA A 1 107 ? -7.595 -3.837 -12.928 1.00 90.44 107 ALA A O 1
ATOM 834 N N . THR A 1 108 ? -6.869 -5.946 -13.281 1.00 93.94 108 THR A N 1
ATOM 835 C CA . THR A 1 108 ? -7.398 -6.516 -12.038 1.00 93.94 108 THR A CA 1
ATOM 836 C C . THR A 1 108 ? -6.830 -5.823 -10.801 1.00 93.94 108 THR A C 1
ATOM 838 O O . THR A 1 108 ? -7.613 -5.369 -9.970 1.00 93.94 108 THR A O 1
ATOM 841 N N . ASP A 1 109 ? -5.506 -5.666 -10.719 1.00 94.75 109 ASP A N 1
ATOM 842 C CA . ASP A 1 109 ? -4.809 -4.951 -9.640 1.00 94.75 109 ASP A CA 1
ATOM 843 C C . ASP A 1 109 ? -5.323 -3.518 -9.508 1.00 94.75 109 ASP A C 1
ATOM 845 O O . ASP A 1 109 ? -5.797 -3.114 -8.455 1.00 94.75 109 ASP A O 1
ATOM 849 N N . ARG A 1 110 ? -5.382 -2.755 -10.607 1.00 90.25 110 ARG A N 1
ATOM 850 C CA . ARG A 1 110 ? -5.899 -1.377 -10.558 1.00 90.25 110 ARG A CA 1
ATOM 851 C C . ARG A 1 110 ? -7.330 -1.297 -10.043 1.00 90.25 110 ARG A C 1
ATOM 853 O O . ARG A 1 110 ? -7.639 -0.373 -9.288 1.00 90.25 110 ARG A O 1
ATOM 860 N N . MET A 1 111 ? -8.204 -2.210 -10.462 1.00 91.62 111 MET A N 1
ATOM 861 C CA . MET A 1 111 ? -9.594 -2.237 -10.004 1.00 91.62 111 MET A CA 1
ATOM 862 C C . MET A 1 111 ? -9.682 -2.571 -8.514 1.00 91.62 111 MET A C 1
ATOM 864 O O . MET A 1 111 ? -10.351 -1.847 -7.772 1.00 91.62 111 MET A O 1
ATOM 868 N N . LEU A 1 112 ? -8.990 -3.625 -8.076 1.00 94.62 112 LEU A N 1
ATOM 869 C CA . LEU A 1 112 ? -9.033 -4.096 -6.697 1.00 94.62 112 LEU A CA 1
ATOM 870 C C . LEU A 1 112 ? -8.336 -3.109 -5.745 1.00 94.62 112 LEU A C 1
ATOM 872 O O . LEU A 1 112 ? -8.968 -2.675 -4.779 1.00 94.62 112 LEU A O 1
ATOM 876 N N . ALA A 1 113 ? -7.137 -2.622 -6.081 1.00 92.38 113 ALA A N 1
ATOM 877 C CA . ALA A 1 113 ? -6.431 -1.559 -5.363 1.00 92.38 113 ALA A CA 1
ATOM 878 C C . ALA A 1 113 ? -7.291 -0.300 -5.204 1.00 92.38 113 ALA A C 1
ATOM 880 O O . ALA A 1 113 ? -7.348 0.290 -4.125 1.00 92.38 113 ALA A O 1
ATOM 881 N N . SER A 1 114 ? -7.979 0.127 -6.271 1.00 90.44 114 SER A N 1
ATOM 882 C CA . SER A 1 114 ? -8.831 1.321 -6.227 1.00 90.44 114 SER A CA 1
ATOM 883 C C . SER A 1 114 ? -10.031 1.113 -5.306 1.00 90.44 114 SER A C 1
ATOM 885 O O . SER A 1 114 ? -10.324 1.979 -4.482 1.00 90.44 114 SER A O 1
ATOM 887 N N . ALA A 1 115 ? -10.705 -0.036 -5.405 1.00 92.50 115 ALA A N 1
ATOM 888 C CA . ALA A 1 115 ? -11.834 -0.369 -4.541 1.00 92.50 115 ALA A CA 1
ATOM 889 C C . ALA A 1 115 ? -11.411 -0.442 -3.064 1.00 92.50 115 ALA A C 1
ATOM 891 O O . ALA A 1 115 ? -12.061 0.153 -2.202 1.00 92.50 115 ALA A O 1
ATOM 892 N N . LEU A 1 116 ? -10.287 -1.102 -2.775 1.00 93.44 116 LEU A N 1
ATOM 893 C CA . LEU A 1 116 ? -9.745 -1.226 -1.423 1.00 93.44 116 LEU A CA 1
ATOM 894 C C . LEU A 1 116 ? -9.248 0.108 -0.871 1.00 93.44 116 LEU A C 1
ATOM 896 O O . LEU A 1 116 ? -9.487 0.402 0.297 1.00 93.44 116 LEU A O 1
ATOM 900 N N . MET A 1 117 ? -8.624 0.957 -1.690 1.00 90.25 117 MET A N 1
ATOM 901 C CA . MET A 1 117 ? -8.219 2.295 -1.260 1.00 90.25 117 MET A CA 1
ATOM 902 C C . MET A 1 117 ? -9.433 3.169 -0.928 1.00 90.25 117 MET A C 1
ATOM 904 O O . MET A 1 117 ? -9.398 3.909 0.054 1.00 90.25 117 MET A O 1
ATOM 908 N N . LEU A 1 118 ? -10.516 3.075 -1.709 1.00 90.00 118 LEU A N 1
A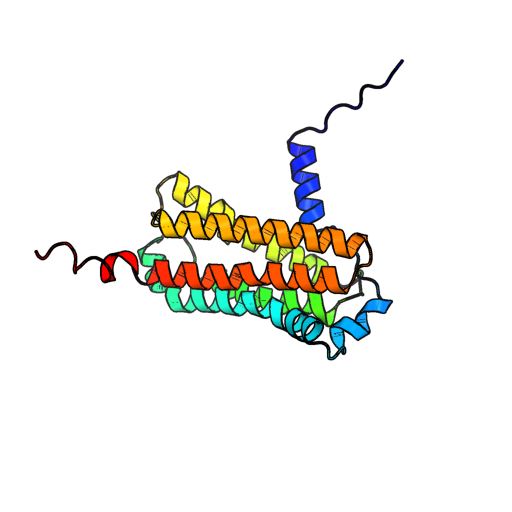TOM 909 C CA . LEU A 1 118 ? -11.770 3.772 -1.415 1.00 90.00 118 LEU A CA 1
ATOM 910 C C . LEU A 1 118 ? -12.398 3.277 -0.108 1.00 90.00 118 LEU A C 1
ATOM 912 O O . LEU A 1 118 ? -12.840 4.095 0.703 1.00 90.00 118 LEU A O 1
ATOM 916 N N . ALA A 1 119 ? -12.399 1.960 0.108 1.00 91.31 119 ALA A N 1
ATOM 917 C CA . ALA A 1 119 ? -12.918 1.367 1.329 1.00 91.31 119 ALA A CA 1
ATOM 918 C C . ALA A 1 119 ? -12.078 1.785 2.544 1.00 91.31 119 ALA A C 1
ATOM 920 O O . ALA A 1 119 ? -12.560 2.491 3.423 1.00 91.31 119 ALA A O 1
ATOM 921 N N . CYS A 1 120 ? -10.792 1.446 2.566 1.00 88.25 120 CYS A N 1
ATOM 922 C CA . CYS A 1 120 ? -9.916 1.683 3.713 1.00 88.25 120 CYS A CA 1
ATOM 923 C C . CYS A 1 120 ? -9.584 3.167 3.959 1.00 88.25 120 CYS A C 1
ATOM 925 O O . CYS A 1 120 ? -9.076 3.501 5.027 1.00 88.25 120 CYS A O 1
ATOM 927 N N . GLY A 1 121 ? -9.844 4.051 2.990 1.00 86.88 121 GLY A N 1
ATOM 928 C CA . GLY A 1 121 ? -9.548 5.479 3.067 1.00 86.88 121 GLY A CA 1
ATOM 929 C C . GLY A 1 121 ? -10.792 6.360 3.222 1.00 86.88 121 GLY A C 1
ATOM 930 O O . GLY A 1 121 ? -11.224 6.631 4.345 1.00 86.88 121 GLY A O 1
ATOM 931 N N . PRO A 1 122 ? -11.364 6.854 2.110 1.00 88.94 122 PRO A N 1
ATOM 932 C CA . PRO A 1 122 ? -12.537 7.722 2.105 1.00 88.94 122 PRO A CA 1
ATOM 933 C C . PRO A 1 122 ? -13.734 7.229 2.919 1.00 88.94 122 PRO A C 1
ATOM 935 O O . PRO A 1 122 ? -14.350 8.053 3.591 1.00 88.94 122 PRO A O 1
ATOM 938 N N . LEU A 1 123 ? -14.074 5.931 2.902 1.00 90.62 123 LEU A N 1
ATOM 939 C CA . LEU A 1 123 ? -15.203 5.454 3.713 1.00 90.62 123 LEU A CA 1
ATOM 940 C C . LEU A 1 123 ? -14.909 5.580 5.210 1.00 90.62 123 LEU A C 1
ATOM 942 O O . LEU A 1 123 ? -15.767 6.059 5.946 1.00 90.62 123 LEU A O 1
ATOM 946 N N . LEU A 1 124 ? -13.700 5.237 5.664 1.00 87.81 124 LEU A N 1
ATOM 947 C CA . LEU A 1 124 ? -13.307 5.431 7.064 1.00 87.81 124 LEU A CA 1
ATOM 948 C C . LEU A 1 124 ? -13.302 6.921 7.452 1.00 87.81 124 LEU A C 1
ATOM 950 O O . LEU A 1 124 ? -13.796 7.290 8.516 1.00 87.81 124 LEU A O 1
ATOM 954 N N . ALA A 1 125 ? -12.816 7.796 6.568 1.00 89.25 125 ALA A N 1
ATOM 955 C CA . ALA A 1 125 ? -12.853 9.243 6.780 1.00 89.25 125 ALA A CA 1
ATOM 956 C C . ALA A 1 125 ? -14.289 9.793 6.858 1.00 89.25 125 ALA A C 1
ATOM 958 O O . ALA A 1 125 ? -14.575 10.652 7.690 1.00 89.25 125 ALA A O 1
ATOM 959 N N . LEU A 1 126 ? -15.205 9.284 6.028 1.00 91.38 126 LEU A N 1
AT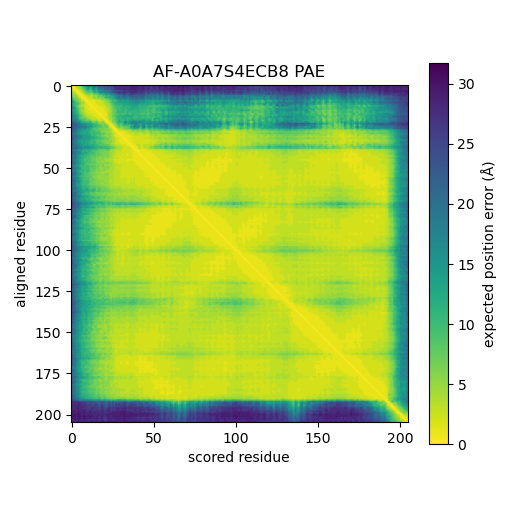OM 960 C CA . LEU A 1 126 ? -16.620 9.647 6.078 1.00 91.38 126 LEU A CA 1
ATOM 961 C C . LEU A 1 126 ? -17.255 9.203 7.399 1.00 91.38 126 LEU A C 1
ATOM 963 O O . LEU A 1 126 ? -17.956 9.991 8.026 1.00 91.38 126 LEU A O 1
ATOM 967 N N . ARG A 1 127 ? -16.967 7.974 7.844 1.00 91.31 127 ARG A N 1
ATOM 968 C CA . ARG A 1 127 ? -17.418 7.435 9.137 1.00 91.31 127 ARG A CA 1
ATOM 969 C C . ARG A 1 127 ? -16.956 8.304 10.308 1.00 91.31 127 ARG A C 1
ATOM 971 O O . ARG A 1 127 ? -17.752 8.624 11.187 1.00 91.31 127 ARG A O 1
ATOM 978 N N . LEU A 1 128 ? -15.700 8.755 10.280 1.00 89.50 128 LEU A N 1
ATOM 979 C CA . LEU A 1 128 ? -15.177 9.730 11.242 1.00 89.50 128 LEU A CA 1
ATOM 980 C C . LEU A 1 128 ? -15.932 11.065 11.179 1.00 89.50 128 LEU A C 1
ATOM 982 O O . LEU A 1 128 ? -16.266 11.631 12.215 1.00 89.50 128 LEU A O 1
ATOM 986 N N . ALA A 1 129 ? -16.207 11.572 9.975 1.00 90.00 129 ALA A N 1
ATOM 987 C CA . ALA A 1 129 ? -16.860 12.867 9.785 1.00 90.00 129 ALA A CA 1
ATOM 988 C C . ALA A 1 129 ? -18.314 12.891 10.284 1.00 90.00 129 ALA A C 1
ATOM 990 O O . ALA A 1 129 ? -18.758 13.912 10.801 1.00 90.00 129 ALA A O 1
ATOM 991 N N . ILE A 1 130 ? -19.042 11.776 10.157 1.00 92.75 130 ILE A N 1
ATOM 992 C CA . ILE A 1 130 ? -20.418 11.642 10.666 1.00 92.75 130 ILE A CA 1
ATOM 993 C C . ILE A 1 130 ? -20.478 11.196 12.136 1.00 92.75 130 ILE A C 1
ATOM 995 O O . ILE A 1 130 ? -21.568 10.997 12.664 1.00 92.75 130 ILE A O 1
ATOM 999 N N . GLY A 1 131 ? -19.326 11.002 12.786 1.00 90.06 131 GLY A N 1
ATOM 1000 C CA . GLY A 1 131 ? -19.241 10.586 14.187 1.00 90.06 131 GLY A CA 1
ATOM 1001 C C . GLY A 1 131 ? -19.611 9.123 14.446 1.00 90.06 131 GLY A C 1
ATOM 1002 O O . GLY A 1 131 ? -19.872 8.766 15.590 1.00 90.06 131 GLY A O 1
ATOM 1003 N N . SER A 1 132 ? -19.635 8.259 13.422 1.00 89.69 132 SER A N 1
ATOM 1004 C CA . SER A 1 132 ? -19.953 6.833 13.609 1.00 89.69 132 SER A CA 1
ATOM 1005 C C . SER A 1 132 ? -18.795 6.027 14.201 1.00 89.69 132 SER A C 1
ATOM 1007 O O . SER A 1 132 ? -18.976 4.869 14.561 1.00 89.69 132 SER A O 1
ATOM 1009 N N . VAL A 1 133 ? -17.597 6.607 14.228 1.00 90.69 133 VAL A N 1
ATOM 1010 C CA . VAL A 1 133 ? -16.385 6.032 14.810 1.00 90.69 133 VAL A CA 1
ATOM 1011 C C . VAL A 1 133 ? -15.520 7.165 15.349 1.00 90.69 133 VAL A C 1
ATOM 1013 O O . VAL A 1 133 ? -15.489 8.251 14.768 1.00 90.69 133 VAL A O 1
ATOM 1016 N N . THR A 1 134 ? -14.788 6.901 16.429 1.00 90.06 134 THR A N 1
ATOM 1017 C CA . THR A 1 134 ? -13.834 7.849 17.010 1.00 90.06 134 THR A CA 1
ATOM 1018 C C . THR A 1 134 ? -12.428 7.271 16.925 1.00 90.06 134 THR A C 1
ATOM 1020 O O . THR A 1 134 ? -12.175 6.141 17.340 1.00 90.06 134 THR A O 1
ATOM 1023 N N . ILE A 1 135 ? -11.504 8.063 16.383 1.00 89.38 135 ILE A N 1
ATOM 1024 C CA . ILE A 1 135 ? -10.073 7.759 16.341 1.00 89.38 135 ILE A CA 1
ATOM 1025 C C . ILE A 1 135 ? -9.339 8.901 17.052 1.00 89.38 135 ILE A C 1
ATOM 1027 O O . ILE A 1 135 ? -9.621 10.068 16.745 1.00 89.38 135 ILE A O 1
ATOM 1031 N N . PRO A 1 136 ? -8.388 8.602 17.957 1.00 90.00 136 PRO A N 1
ATOM 1032 C CA . PRO A 1 136 ? -7.566 9.617 18.597 1.00 90.00 136 PRO A CA 1
ATOM 1033 C C . PRO A 1 136 ? -6.928 10.593 17.609 1.00 90.00 136 PRO A C 1
ATOM 1035 O O . PRO A 1 136 ? -6.492 10.220 16.514 1.00 90.00 136 PRO A O 1
ATOM 1038 N N . ARG A 1 137 ? -6.843 11.872 17.995 1.00 88.62 137 ARG A N 1
ATOM 1039 C CA . ARG A 1 137 ? -6.348 12.943 17.113 1.00 88.62 137 ARG A CA 1
ATOM 1040 C C . ARG A 1 137 ? -4.935 12.656 16.602 1.00 88.62 137 ARG A C 1
ATOM 1042 O O . ARG A 1 137 ? -4.663 12.910 15.428 1.00 88.62 137 ARG A O 1
ATOM 1049 N N . THR A 1 138 ? -4.067 12.127 17.461 1.00 88.25 138 THR A N 1
ATOM 1050 C CA . THR A 1 138 ? -2.682 11.766 17.135 1.00 88.25 138 THR A CA 1
ATOM 1051 C C . THR A 1 138 ? -2.642 10.733 16.012 1.00 88.25 138 THR A C 1
ATOM 1053 O O . THR A 1 138 ? -2.022 10.965 14.973 1.00 88.25 138 THR A O 1
ATOM 1056 N N . LEU A 1 139 ? -3.393 9.639 16.175 1.00 90.12 139 LEU A N 1
ATOM 1057 C CA . LEU A 1 139 ? -3.477 8.554 15.199 1.00 90.12 139 LEU A CA 1
ATOM 1058 C C . LEU A 1 139 ? -4.111 9.016 13.883 1.00 90.12 139 LEU A C 1
ATOM 1060 O O . LEU A 1 139 ? -3.613 8.683 12.809 1.00 90.12 139 LEU A O 1
ATOM 1064 N N . ARG A 1 140 ? -5.153 9.853 13.943 1.00 89.19 140 ARG A N 1
ATOM 1065 C CA . ARG A 1 140 ? -5.775 10.452 12.753 1.00 89.19 140 ARG A CA 1
ATOM 1066 C C . ARG A 1 140 ? -4.787 11.298 11.948 1.00 89.19 140 ARG A C 1
ATOM 1068 O O . ARG A 1 140 ? -4.750 11.197 10.724 1.00 89.19 140 ARG A O 1
ATOM 1075 N N . ASN A 1 141 ? -3.995 12.135 12.618 1.00 90.06 141 ASN A N 1
ATOM 1076 C CA . ASN A 1 141 ? -3.001 12.980 11.957 1.00 90.06 141 ASN A CA 1
ATOM 1077 C C . ASN A 1 141 ? -1.876 12.140 11.337 1.00 90.06 141 ASN A C 1
ATOM 1079 O O . ASN A 1 141 ? -1.492 12.385 10.194 1.00 90.06 141 ASN A O 1
ATOM 1083 N N . ALA A 1 142 ? -1.383 11.135 12.068 1.00 89.75 142 ALA A N 1
ATOM 1084 C CA . ALA A 1 142 ? -0.369 10.208 11.570 1.00 89.75 142 ALA A CA 1
ATOM 1085 C C . ALA A 1 142 ? -0.865 9.449 10.329 1.00 89.75 142 ALA A C 1
ATOM 1087 O O . ALA A 1 142 ? -0.155 9.361 9.328 1.00 89.75 142 ALA A O 1
ATOM 1088 N N . TRP A 1 143 ? -2.114 8.980 10.355 1.00 90.56 143 TRP A N 1
ATOM 1089 C CA . TRP A 1 143 ? -2.747 8.328 9.215 1.00 90.56 143 TRP A CA 1
ATOM 1090 C C . TRP A 1 143 ? -2.883 9.261 8.004 1.00 90.56 143 TRP A C 1
ATOM 1092 O O . TRP A 1 143 ? -2.484 8.898 6.898 1.00 90.56 143 TRP A O 1
ATOM 1102 N N . ALA A 1 144 ? -3.364 10.492 8.200 1.00 90.12 144 ALA A N 1
ATOM 1103 C CA . ALA A 1 144 ? -3.482 11.478 7.123 1.00 90.12 144 ALA A CA 1
ATOM 1104 C C . ALA A 1 144 ? -2.121 11.819 6.485 1.00 90.12 144 ALA A C 1
ATOM 1106 O O . ALA A 1 144 ? -2.016 11.946 5.259 1.00 90.12 144 ALA A O 1
ATOM 1107 N N . LEU A 1 145 ? -1.066 11.924 7.301 1.00 91.44 145 LEU A N 1
ATOM 1108 C CA . LEU A 1 145 ? 0.300 12.118 6.821 1.00 91.44 145 LEU A CA 1
ATOM 1109 C C . LEU A 1 145 ? 0.776 10.912 6.002 1.00 91.44 145 LEU A C 1
ATOM 1111 O O . LEU A 1 145 ? 1.268 11.096 4.889 1.00 91.44 145 LEU A O 1
ATOM 1115 N N . ALA A 1 146 ? 0.583 9.691 6.508 1.00 91.56 146 ALA A N 1
ATOM 1116 C CA . ALA A 1 146 ? 0.958 8.465 5.806 1.00 91.56 146 ALA A CA 1
ATOM 1117 C C . ALA A 1 146 ? 0.264 8.359 4.439 1.00 91.56 146 ALA A C 1
ATOM 1119 O O . ALA A 1 146 ? 0.927 8.113 3.432 1.00 91.56 146 ALA A O 1
ATOM 1120 N N . VAL A 1 147 ? -1.047 8.622 4.375 1.00 90.69 147 VAL A N 1
ATOM 1121 C CA . VAL A 1 147 ? -1.813 8.634 3.116 1.00 90.69 147 VAL A CA 1
ATOM 1122 C C . VAL A 1 147 ? -1.258 9.677 2.145 1.00 90.69 147 VAL A C 1
ATOM 1124 O O . VAL A 1 147 ? -1.061 9.379 0.968 1.00 90.69 147 VAL A O 1
ATOM 1127 N N . THR A 1 148 ? -0.952 10.884 2.627 1.00 91.38 148 THR A N 1
ATOM 1128 C CA . THR A 1 148 ? -0.385 11.957 1.794 1.00 91.38 148 THR A CA 1
ATOM 1129 C C . THR A 1 148 ? 0.968 11.555 1.205 1.00 91.38 148 THR A C 1
ATOM 1131 O O . THR A 1 148 ? 1.190 11.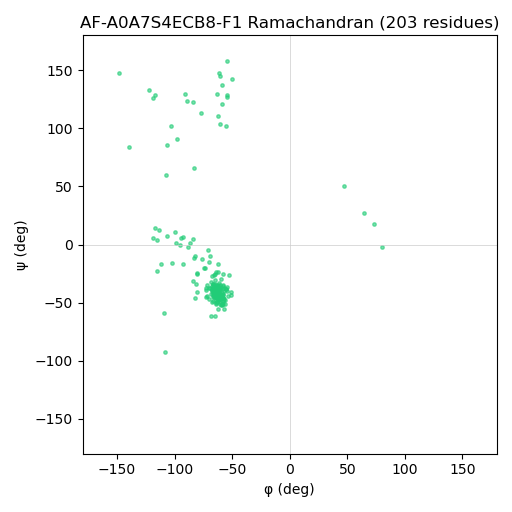712 0.002 1.00 91.38 148 THR A O 1
ATOM 1134 N N . LEU A 1 149 ? 1.856 10.988 2.027 1.00 92.62 149 LEU A N 1
ATOM 1135 C CA . LEU A 1 149 ? 3.161 10.490 1.588 1.00 92.62 149 LEU A CA 1
ATOM 1136 C C . LEU A 1 149 ? 3.023 9.334 0.594 1.00 92.62 149 LEU A C 1
ATOM 1138 O O . LEU A 1 149 ? 3.719 9.321 -0.421 1.00 92.62 149 LEU A O 1
ATOM 1142 N N . GLY A 1 150 ? 2.088 8.410 0.831 1.00 92.31 150 GLY A N 1
ATOM 1143 C CA . GLY A 1 150 ? 1.764 7.339 -0.107 1.00 92.31 150 GLY A CA 1
ATOM 1144 C C . GLY A 1 150 ? 1.352 7.901 -1.468 1.00 92.31 150 GLY A C 1
ATOM 1145 O O . GLY A 1 150 ? 1.984 7.609 -2.483 1.00 92.31 150 GLY A O 1
ATOM 1146 N N . LEU A 1 151 ? 0.348 8.779 -1.510 1.00 90.25 151 LEU A N 1
ATOM 1147 C CA . LEU A 1 151 ? -0.119 9.386 -2.762 1.00 90.25 151 LEU A CA 1
ATOM 1148 C C . LEU A 1 151 ? 0.999 10.143 -3.498 1.00 90.25 151 LEU A C 1
ATOM 1150 O O . LEU A 1 151 ? 1.094 10.055 -4.726 1.00 90.25 151 LEU A O 1
ATOM 1154 N N . ALA A 1 152 ? 1.878 10.832 -2.764 1.00 92.06 152 ALA A N 1
ATOM 1155 C CA . ALA A 1 152 ? 3.061 11.46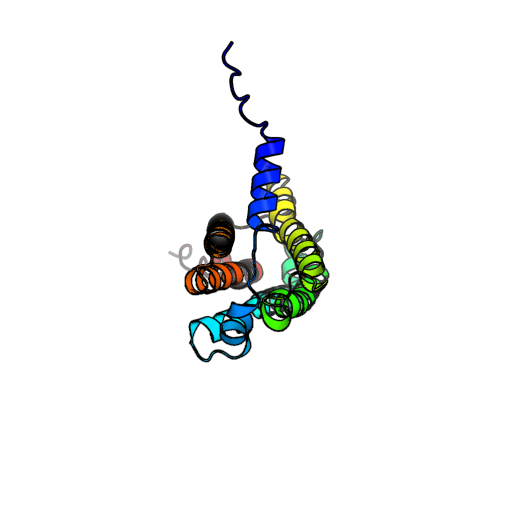8 -3.337 1.00 92.06 152 ALA A CA 1
ATOM 1156 C C . ALA A 1 152 ? 4.016 10.437 -3.967 1.00 92.06 152 ALA A C 1
ATOM 1158 O O . ALA A 1 152 ? 4.417 10.608 -5.120 1.00 92.06 152 ALA A O 1
ATOM 1159 N N . CYS A 1 153 ? 4.319 9.337 -3.270 1.00 94.88 153 CYS A N 1
ATOM 1160 C CA . CYS A 1 153 ? 5.142 8.244 -3.796 1.00 94.88 153 CYS A CA 1
ATOM 1161 C C . CYS A 1 153 ? 4.528 7.634 -5.062 1.00 94.88 153 CYS A C 1
ATOM 1163 O O . CYS A 1 153 ? 5.224 7.458 -6.061 1.00 94.88 153 CYS A O 1
ATOM 1165 N N . LYS A 1 154 ? 3.209 7.401 -5.085 1.00 91.00 154 LYS A N 1
ATOM 1166 C CA . LYS A 1 154 ? 2.519 6.884 -6.276 1.00 91.00 154 LYS A CA 1
ATOM 1167 C C . LYS A 1 154 ? 2.624 7.845 -7.462 1.00 91.00 154 LYS A C 1
ATOM 1169 O O . LYS A 1 154 ? 2.921 7.421 -8.580 1.00 91.00 154 LYS A O 1
ATOM 1174 N N . ALA A 1 155 ? 2.435 9.144 -7.226 1.00 90.25 155 ALA A N 1
ATOM 1175 C CA . ALA A 1 155 ? 2.562 10.164 -8.264 1.00 90.25 155 ALA A CA 1
ATOM 1176 C C . ALA A 1 155 ? 3.996 10.255 -8.820 1.00 90.25 155 ALA A C 1
ATOM 1178 O O . ALA A 1 155 ? 4.185 10.361 -10.037 1.00 90.25 155 ALA A O 1
ATOM 1179 N N . LEU A 1 156 ? 5.004 10.191 -7.943 1.00 92.06 156 LEU A N 1
ATOM 1180 C CA . LEU A 1 156 ? 6.420 10.211 -8.318 1.00 92.06 156 LEU A CA 1
ATOM 1181 C C . LEU A 1 156 ? 6.832 8.942 -9.071 1.00 92.06 156 LEU A C 1
ATOM 1183 O O . LEU A 1 156 ? 7.517 9.050 -10.087 1.00 92.06 156 LEU A O 1
ATOM 1187 N N . SER A 1 157 ? 6.340 7.776 -8.651 1.00 93.31 157 SER A N 1
ATOM 1188 C CA . SER A 1 157 ? 6.502 6.506 -9.364 1.00 93.31 157 SER A CA 1
ATOM 1189 C C . SER A 1 157 ? 5.940 6.594 -10.785 1.00 93.31 157 SER A C 1
ATOM 1191 O O . SER A 1 157 ? 6.669 6.366 -11.751 1.00 93.31 157 SER A O 1
ATOM 1193 N N . GLY A 1 158 ? 4.693 7.053 -10.946 1.00 90.06 158 GLY A N 1
ATOM 1194 C CA . GLY A 1 158 ? 4.099 7.234 -12.273 1.00 90.06 158 GLY A CA 1
ATOM 1195 C C . GLY A 1 158 ? 4.876 8.234 -13.137 1.00 90.06 158 GLY A C 1
ATOM 1196 O O . GLY A 1 158 ? 5.034 8.041 -14.342 1.00 90.06 158 GLY A O 1
ATOM 1197 N N . ARG A 1 159 ? 5.414 9.307 -12.537 1.00 90.00 159 ARG A N 1
ATOM 1198 C CA . ARG A 1 159 ? 6.278 10.264 -13.246 1.00 90.00 159 ARG A CA 1
ATOM 1199 C C . ARG A 1 159 ? 7.596 9.630 -13.695 1.00 90.00 159 ARG A C 1
ATOM 1201 O O . ARG A 1 159 ? 8.032 9.923 -14.805 1.00 90.00 159 ARG A O 1
ATOM 1208 N N . ALA A 1 160 ? 8.229 8.815 -12.855 1.00 91.50 160 ALA A N 1
ATOM 1209 C CA . ALA A 1 160 ? 9.471 8.117 -13.179 1.00 91.50 160 ALA A CA 1
ATOM 1210 C C . ALA A 1 160 ? 9.264 7.082 -14.293 1.00 91.50 160 ALA A C 1
ATOM 1212 O O . ALA A 1 160 ? 10.039 7.060 -15.248 1.00 91.50 160 ALA A O 1
ATOM 1213 N N . SER A 1 161 ? 8.166 6.324 -14.229 1.00 90.12 161 SER A N 1
ATOM 1214 C CA . SER A 1 161 ? 7.780 5.360 -15.263 1.00 90.12 161 SER A CA 1
ATOM 1215 C C . SER A 1 161 ? 7.607 6.028 -16.633 1.00 90.12 161 SER A C 1
ATOM 1217 O O . SER A 1 161 ? 8.246 5.619 -17.597 1.00 90.12 161 SER A O 1
ATOM 1219 N N . ARG A 1 162 ? 6.862 7.141 -16.723 1.00 87.62 162 ARG A N 1
ATOM 1220 C CA . ARG A 1 162 ? 6.710 7.893 -17.990 1.00 87.62 162 ARG A CA 1
ATOM 1221 C C . ARG A 1 162 ? 8.015 8.469 -18.542 1.00 87.62 162 ARG A C 1
ATOM 1223 O O . ARG A 1 162 ? 8.093 8.758 -19.730 1.00 87.62 162 ARG A O 1
ATOM 1230 N N . LYS A 1 163 ? 9.015 8.683 -17.686 1.00 90.19 163 LYS A N 1
ATOM 1231 C CA . LYS A 1 163 ? 10.354 9.138 -18.082 1.00 90.19 163 LYS A CA 1
ATOM 1232 C C . LYS A 1 163 ? 11.301 7.984 -18.434 1.00 90.19 163 LYS A C 1
ATOM 1234 O O . LYS A 1 163 ? 12.445 8.260 -18.771 1.00 90.19 163 LYS A O 1
ATOM 1239 N N . GLY A 1 164 ? 10.871 6.725 -18.307 1.00 88.19 164 GLY A N 1
ATOM 1240 C CA . GLY A 1 164 ? 11.736 5.560 -18.508 1.00 88.19 164 GLY A CA 1
ATOM 1241 C C . GLY A 1 164 ? 12.876 5.459 -17.487 1.00 88.19 164 GLY A C 1
ATOM 1242 O O . GLY A 1 164 ? 13.939 4.933 -17.804 1.00 88.19 164 GLY A O 1
ATOM 1243 N N . CYS A 1 165 ? 12.697 6.001 -16.276 1.00 93.25 165 CYS A N 1
ATOM 1244 C CA . CYS A 1 165 ? 13.701 5.934 -15.213 1.00 93.25 165 CYS A CA 1
ATOM 1245 C C . CYS A 1 165 ? 13.357 4.788 -14.253 1.00 93.25 165 CYS A C 1
ATOM 1247 O O . CYS A 1 165 ? 12.595 4.979 -13.301 1.00 93.25 165 CYS A O 1
ATOM 1249 N N . LEU A 1 166 ? 13.896 3.599 -14.540 1.00 92.75 166 LEU A N 1
ATOM 1250 C CA . LEU A 1 166 ? 13.555 2.358 -13.841 1.00 92.75 166 LEU A CA 1
ATOM 1251 C C . LEU A 1 166 ? 13.843 2.433 -12.336 1.00 92.75 166 LEU A C 1
ATOM 1253 O O . LEU A 1 166 ? 12.935 2.211 -11.544 1.00 92.75 166 LEU A O 1
ATOM 1257 N N . ASP A 1 167 ? 15.056 2.814 -11.932 1.00 95.31 167 ASP A N 1
ATOM 1258 C CA . ASP A 1 167 ? 15.438 2.852 -10.512 1.00 95.31 167 ASP A CA 1
ATOM 1259 C C . ASP A 1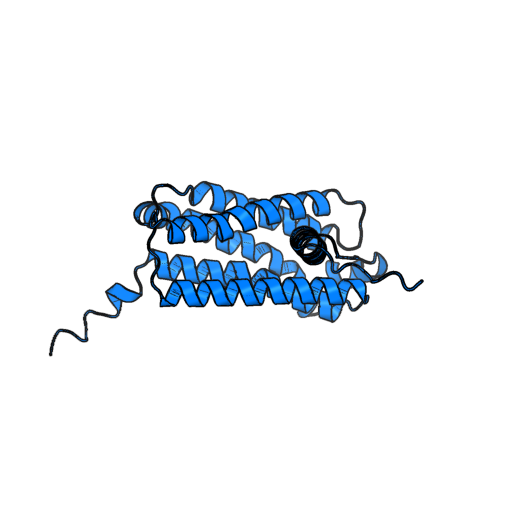 167 ? 14.546 3.793 -9.697 1.00 95.31 167 ASP A C 1
ATOM 1261 O O . ASP A 1 167 ? 14.041 3.432 -8.633 1.00 95.31 167 ASP A O 1
ATOM 1265 N N . ALA A 1 168 ? 14.271 4.989 -10.225 1.00 95.75 168 ALA A N 1
ATOM 1266 C CA . ALA A 1 168 ? 13.360 5.918 -9.570 1.00 95.75 168 ALA A CA 1
ATOM 1267 C C . ALA A 1 168 ? 11.941 5.338 -9.486 1.00 95.75 168 ALA A C 1
ATOM 1269 O O . ALA A 1 168 ? 11.282 5.488 -8.457 1.00 95.75 168 ALA A O 1
ATOM 1270 N N . TYR A 1 169 ? 11.466 4.658 -10.533 1.00 94.75 169 TYR A N 1
ATOM 1271 C CA . TYR A 1 169 ? 10.173 3.981 -10.503 1.00 94.75 169 TYR A CA 1
ATOM 1272 C C . TYR A 1 169 ? 10.131 2.903 -9.408 1.00 94.75 169 TYR A C 1
ATOM 1274 O O . TYR A 1 169 ? 9.225 2.944 -8.574 1.00 94.75 169 TYR A O 1
ATOM 1282 N N . LEU A 1 170 ? 11.116 1.996 -9.367 1.00 95.56 170 LEU A N 1
ATOM 1283 C CA . LEU A 1 170 ? 11.183 0.913 -8.383 1.00 95.56 170 LEU A CA 1
ATOM 1284 C C . LEU A 1 170 ? 11.228 1.473 -6.962 1.00 95.56 170 LEU A C 1
ATOM 1286 O O . LEU A 1 170 ? 10.496 0.997 -6.099 1.00 95.56 170 LEU A O 1
ATOM 1290 N N . MET A 1 171 ? 12.016 2.523 -6.727 1.00 97.38 171 MET A N 1
ATOM 1291 C CA . MET A 1 171 ? 12.124 3.175 -5.422 1.00 97.38 171 MET A CA 1
ATOM 1292 C C . MET A 1 171 ? 10.788 3.777 -4.980 1.00 97.38 171 MET A C 1
ATOM 1294 O O . MET A 1 171 ? 10.278 3.432 -3.915 1.00 97.38 171 MET A O 1
ATOM 1298 N N . TRP A 1 172 ? 10.188 4.649 -5.795 1.00 96.81 172 TRP A N 1
ATOM 1299 C CA . TRP A 1 172 ? 8.941 5.323 -5.426 1.00 96.81 172 TRP A CA 1
ATOM 1300 C C . TRP A 1 172 ? 7.757 4.358 -5.325 1.00 96.81 172 TRP A C 1
ATOM 1302 O O . TRP A 1 172 ? 6.887 4.545 -4.478 1.00 96.81 172 TRP A O 1
ATOM 1312 N N . HIS A 1 173 ? 7.715 3.315 -6.158 1.00 94.75 173 HIS A N 1
ATOM 1313 C CA . HIS A 1 173 ? 6.660 2.302 -6.095 1.00 94.75 173 HIS A CA 1
ATOM 1314 C C . HIS A 1 173 ? 6.829 1.383 -4.882 1.00 94.75 173 HIS A C 1
ATOM 1316 O O . HIS A 1 173 ? 5.851 1.068 -4.215 1.00 94.75 173 HIS A O 1
ATOM 1322 N N . THR A 1 174 ? 8.067 1.035 -4.525 1.00 96.44 174 THR A N 1
ATOM 1323 C CA . THR A 1 174 ? 8.353 0.328 -3.267 1.00 96.44 174 THR A CA 1
ATOM 1324 C C . THR A 1 174 ? 7.905 1.167 -2.070 1.00 96.44 174 THR A C 1
ATOM 1326 O O . THR A 1 174 ? 7.227 0.655 -1.186 1.00 96.44 174 THR A O 1
ATOM 1329 N N . LEU A 1 175 ? 8.212 2.472 -2.055 1.00 96.00 175 LEU A N 1
ATOM 1330 C CA . LEU A 1 175 ? 7.786 3.391 -0.990 1.00 96.00 175 LEU A CA 1
ATOM 1331 C C . LEU A 1 175 ? 6.263 3.581 -0.926 1.00 96.00 175 LEU A C 1
ATOM 1333 O O . LEU A 1 175 ? 5.720 3.761 0.160 1.00 96.00 175 LEU A O 1
ATOM 1337 N N . TRP A 1 176 ? 5.546 3.491 -2.049 1.00 94.50 176 TRP A N 1
ATOM 1338 C CA . TRP A 1 176 ? 4.077 3.456 -2.047 1.00 94.50 176 TRP A CA 1
ATOM 1339 C C . TRP A 1 176 ? 3.539 2.284 -1.211 1.00 94.50 176 TRP A C 1
ATOM 1341 O O . TRP A 1 176 ? 2.636 2.469 -0.394 1.00 94.50 176 TRP A O 1
ATOM 1351 N N . HIS A 1 177 ? 4.147 1.106 -1.344 1.00 94.81 177 HIS A N 1
ATOM 1352 C CA . HIS A 1 177 ? 3.788 -0.096 -0.586 1.00 94.81 177 HIS A CA 1
ATOM 1353 C C . HIS A 1 177 ? 4.174 -0.039 0.906 1.00 94.81 177 HIS A C 1
ATOM 1355 O O . HIS A 1 177 ? 3.766 -0.906 1.676 1.00 94.81 177 HIS A O 1
ATOM 1361 N N . PHE A 1 178 ? 4.868 1.005 1.382 1.00 93.56 178 PHE A N 1
ATOM 1362 C CA . PHE A 1 178 ? 5.016 1.238 2.828 1.00 93.56 178 PHE A CA 1
ATOM 1363 C C . PHE A 1 178 ? 3.727 1.750 3.484 1.00 93.56 178 PHE A C 1
ATOM 1365 O O . PHE A 1 178 ? 3.564 1.604 4.696 1.00 93.56 178 PHE A O 1
ATOM 1372 N N . LEU A 1 179 ? 2.785 2.319 2.722 1.00 93.50 179 LEU A N 1
ATOM 1373 C CA . LEU A 1 179 ? 1.513 2.794 3.273 1.00 93.50 179 LEU A CA 1
ATOM 1374 C C . LEU A 1 179 ? 0.724 1.671 3.984 1.00 93.50 179 LEU A C 1
ATOM 1376 O O . LEU A 1 179 ? 0.284 1.900 5.114 1.00 93.50 179 LEU A O 1
ATOM 1380 N N . PRO A 1 180 ? 0.572 0.458 3.414 1.00 94.44 180 PRO A N 1
ATOM 1381 C CA . PRO A 1 180 ? 0.014 -0.686 4.136 1.00 94.44 180 PRO A CA 1
ATOM 1382 C C . PRO A 1 180 ? 0.736 -1.032 5.446 1.00 94.44 180 PRO A C 1
ATOM 1384 O O . PRO A 1 180 ? 0.081 -1.333 6.444 1.00 94.44 180 PRO A O 1
ATOM 1387 N N . VAL A 1 181 ? 2.068 -0.932 5.487 1.00 95.62 181 VAL A N 1
ATOM 1388 C CA . VAL A 1 181 ? 2.853 -1.180 6.711 1.00 95.62 181 VAL A CA 1
ATOM 1389 C C . VAL A 1 181 ? 2.504 -0.153 7.789 1.00 95.62 181 VAL A C 1
ATOM 1391 O O . VAL A 1 181 ? 2.132 -0.525 8.900 1.00 95.62 181 VAL A O 1
ATOM 1394 N N . LEU A 1 182 ? 2.533 1.139 7.448 1.00 94.44 182 LEU A N 1
ATOM 1395 C CA . LEU A 1 182 ? 2.154 2.218 8.369 1.00 94.44 182 LEU A CA 1
ATOM 1396 C C . LEU A 1 182 ? 0.693 2.097 8.820 1.00 94.44 182 LEU A C 1
ATOM 1398 O O . LEU A 1 182 ? 0.377 2.333 9.984 1.00 94.44 182 LEU A O 1
ATOM 1402 N N . SER A 1 183 ? -0.191 1.673 7.918 1.00 93.81 183 SER A N 1
ATOM 1403 C CA . SER A 1 183 ? -1.599 1.415 8.233 1.00 93.81 183 SER A CA 1
ATOM 1404 C C . SER A 1 183 ? -1.754 0.248 9.211 1.00 93.81 183 SER A C 1
ATOM 1406 O O . SER A 1 183 ? -2.621 0.294 10.076 1.00 93.81 183 SER A O 1
ATOM 1408 N N . SER A 1 184 ? -0.889 -0.767 9.134 1.00 95.00 184 SER A N 1
ATOM 1409 C CA . SER A 1 184 ? -0.884 -1.893 10.077 1.00 95.00 184 SER A CA 1
ATOM 1410 C C . SER A 1 184 ? -0.506 -1.422 11.481 1.00 95.00 184 SER A C 1
ATOM 1412 O O . SER A 1 184 ? -1.199 -1.739 12.442 1.00 95.00 184 SER A O 1
ATOM 1414 N N . VAL A 1 185 ? 0.540 -0.593 11.592 1.00 93.88 185 VAL A N 1
ATOM 1415 C CA . VAL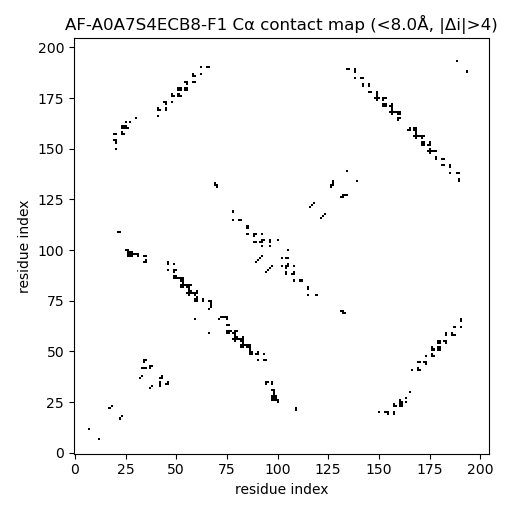 A 1 185 ? 0.952 0.026 12.865 1.00 93.88 185 VAL A CA 1
ATOM 1416 C C . VAL A 1 185 ? -0.165 0.900 13.434 1.00 93.88 185 VAL A C 1
ATOM 1418 O O . VAL A 1 185 ? -0.484 0.789 14.615 1.00 93.88 185 VAL A O 1
ATOM 1421 N N . PHE A 1 186 ? -0.805 1.719 12.594 1.00 92.69 186 PHE A N 1
ATOM 1422 C CA . PHE A 1 186 ? -1.969 2.515 12.985 1.00 92.69 186 PHE A CA 1
ATOM 1423 C C . PHE A 1 186 ? -3.095 1.636 13.546 1.00 92.69 186 PHE A C 1
ATOM 1425 O O . PHE A 1 186 ? -3.624 1.938 14.613 1.00 92.69 186 PHE A O 1
ATOM 1432 N N . LEU A 1 187 ? -3.443 0.541 12.861 1.00 93.62 187 LEU A N 1
ATOM 1433 C CA . LEU A 1 187 ? -4.497 -0.363 13.316 1.00 93.62 187 LEU A CA 1
ATOM 1434 C C . LEU A 1 187 ? -4.130 -1.067 14.615 1.00 93.62 187 LEU A C 1
ATOM 1436 O O . LEU A 1 187 ? -5.011 -1.240 15.440 1.00 93.62 187 LEU A O 1
ATOM 1440 N N . ILE A 1 188 ? -2.869 -1.447 14.824 1.00 94.50 188 ILE A N 1
ATOM 1441 C CA . ILE A 1 188 ? -2.410 -2.029 16.092 1.00 94.50 188 ILE A CA 1
ATOM 1442 C C . ILE A 1 188 ? -2.542 -1.003 17.220 1.00 94.50 188 ILE A C 1
ATOM 1444 O O . ILE A 1 188 ? -3.175 -1.294 18.232 1.00 94.50 188 ILE A O 1
ATOM 1448 N N . ALA A 1 189 ? -2.008 0.206 17.027 1.00 92.50 189 ALA A N 1
ATOM 1449 C CA . ALA A 1 189 ? -2.052 1.267 18.031 1.00 92.50 189 ALA A CA 1
ATOM 1450 C C . ALA A 1 189 ? -3.492 1.649 18.391 1.00 92.50 189 ALA A C 1
ATOM 1452 O O . ALA A 1 189 ? -3.824 1.795 19.566 1.00 92.50 189 ALA A O 1
ATOM 1453 N N . TRP A 1 190 ? -4.363 1.752 17.384 1.00 91.81 190 TRP A N 1
ATOM 1454 C CA . TRP A 1 190 ? -5.779 1.998 17.607 1.00 91.81 190 TRP A CA 1
ATOM 1455 C C . TRP A 1 190 ? -6.477 0.785 18.220 1.00 91.81 190 TRP A C 1
ATOM 1457 O O . TRP A 1 190 ? -7.333 0.964 19.070 1.00 91.81 190 TRP A O 1
ATOM 1467 N N . ALA A 1 191 ? -6.114 -0.445 17.835 1.00 90.94 191 ALA A N 1
ATOM 1468 C CA . ALA A 1 191 ? -6.727 -1.669 18.343 1.00 90.94 191 ALA A CA 1
ATOM 1469 C C . ALA A 1 191 ? -6.425 -1.930 19.828 1.00 90.94 191 ALA A C 1
ATOM 1471 O O . ALA A 1 191 ? -7.218 -2.609 20.488 1.00 90.94 191 ALA A O 1
ATOM 1472 N N . MET A 1 192 ? -5.293 -1.436 20.324 1.00 86.19 192 MET A N 1
ATOM 1473 C CA . MET A 1 192 ? -4.761 -1.735 21.654 1.00 86.19 192 MET A CA 1
ATOM 1474 C C . MET A 1 192 ? -4.886 -0.582 22.662 1.00 86.19 192 MET A C 1
ATOM 1476 O O . MET A 1 192 ? -4.351 -0.717 23.748 1.00 86.19 192 MET A O 1
ATOM 1480 N N . ASP A 1 193 ? -5.577 0.519 22.332 1.00 71.62 193 ASP A N 1
ATOM 1481 C CA . ASP A 1 193 ? -5.690 1.714 23.196 1.00 71.62 193 ASP A CA 1
ATOM 1482 C C . ASP A 1 193 ? -4.344 2.173 23.778 1.00 71.62 193 ASP A C 1
ATOM 1484 O O . ASP A 1 193 ? -4.213 2.439 24.971 1.00 71.62 193 ASP A O 1
ATOM 1488 N N . TRP A 1 194 ? -3.332 2.330 22.915 1.00 61.81 194 TRP A N 1
ATOM 1489 C CA . TRP A 1 194 ? -2.000 2.793 23.335 1.00 61.81 194 TRP A CA 1
ATOM 1490 C C . TRP A 1 194 ? -2.049 4.103 24.152 1.00 61.81 194 TRP A C 1
ATOM 1492 O O . TRP A 1 194 ? -1.171 4.364 24.966 1.00 61.81 194 TRP A O 1
ATOM 1502 N N . GLU A 1 195 ? -3.073 4.944 23.966 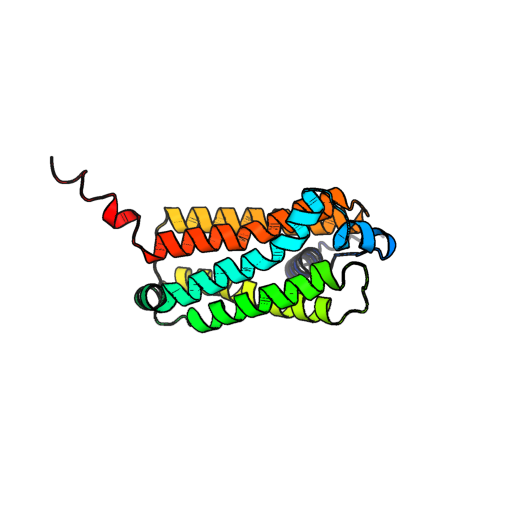1.00 55.00 195 GLU A N 1
ATOM 1503 C CA . GLU A 1 195 ? -3.237 6.181 24.741 1.00 55.00 195 GLU A CA 1
ATOM 1504 C C . GLU A 1 195 ? -3.860 5.972 26.142 1.00 55.00 195 GLU A C 1
ATOM 1506 O O . GLU A 1 195 ? -3.564 6.769 27.028 1.00 55.00 195 GLU A O 1
ATOM 1511 N N . GLU A 1 196 ? -4.640 4.911 26.400 1.00 52.25 196 GLU A N 1
ATOM 1512 C CA . GLU A 1 196 ? -5.179 4.638 27.750 1.00 52.25 196 GLU A CA 1
ATOM 1513 C C . GLU A 1 196 ? -4.154 3.930 28.652 1.00 52.25 196 GLU A C 1
ATOM 1515 O O . GLU A 1 196 ? -4.072 4.228 29.843 1.00 52.25 196 GLU A O 1
ATOM 1520 N N . GLU A 1 197 ? -3.293 3.069 28.098 1.00 47.22 197 GLU A N 1
ATOM 1521 C CA . GLU A 1 197 ? -2.239 2.389 28.874 1.00 47.22 197 GLU A CA 1
ATOM 1522 C C . GLU A 1 197 ? -1.058 3.306 29.253 1.00 47.22 197 GLU A C 1
ATOM 1524 O O . GLU A 1 197 ? -0.332 3.019 30.205 1.00 47.22 197 GLU A O 1
ATOM 1529 N N . VAL A 1 198 ? -0.868 4.436 28.559 1.00 49.91 198 VAL A N 1
ATOM 1530 C CA . VAL A 1 198 ? 0.221 5.398 28.837 1.00 49.91 198 VAL A CA 1
ATOM 1531 C C . VAL A 1 198 ? -0.220 6.521 29.794 1.00 49.91 198 VAL A C 1
ATOM 1533 O O . VAL A 1 198 ? 0.624 7.162 30.424 1.00 49.91 198 VAL A O 1
ATOM 1536 N N . VAL A 1 199 ? -1.531 6.719 29.991 1.00 48.62 199 VAL A N 1
ATOM 1537 C CA . VAL A 1 199 ? -2.098 7.664 30.973 1.00 48.62 199 VAL A CA 1
ATOM 1538 C C . VAL A 1 199 ? -2.735 6.950 32.188 1.00 48.62 199 VAL A C 1
ATOM 1540 O O . VAL A 1 199 ? -3.906 7.162 32.487 1.00 48.62 199 VAL A O 1
ATOM 1543 N N . PRO A 1 200 ? -1.970 6.157 32.965 1.00 45.72 200 PRO A N 1
ATOM 1544 C CA . PRO A 1 200 ? -2.270 5.985 34.390 1.00 45.72 200 PRO A CA 1
ATOM 1545 C C . PRO A 1 200 ? -1.188 6.534 35.334 1.00 45.72 200 PRO A C 1
ATOM 1547 O O . PRO A 1 200 ? -1.332 6.404 36.545 1.00 45.72 200 PRO A O 1
ATOM 1550 N N . LEU A 1 201 ? -0.124 7.178 34.833 1.00 50.00 201 LEU A N 1
ATOM 1551 C CA . LEU A 1 201 ? 0.981 7.656 35.689 1.00 50.00 201 LEU A CA 1
ATOM 1552 C C . LEU A 1 201 ? 0.980 9.161 35.990 1.00 50.00 201 LEU A C 1
ATOM 1554 O O . LEU A 1 201 ? 1.642 9.585 36.931 1.00 50.00 201 LEU A O 1
ATOM 1558 N N . ALA A 1 202 ? 0.229 9.977 35.245 1.00 50.31 202 ALA A N 1
ATOM 1559 C CA . ALA A 1 202 ? 0.208 11.432 35.446 1.00 50.31 202 ALA A CA 1
ATOM 1560 C C . ALA A 1 202 ? -0.943 11.931 36.343 1.00 50.31 202 ALA A C 1
ATOM 1562 O O . ALA A 1 202 ? -1.059 13.130 36.565 1.00 50.31 202 ALA A O 1
ATOM 1563 N N . ALA A 1 203 ? -1.796 11.031 36.846 1.00 48.88 203 ALA A N 1
ATOM 1564 C CA . ALA A 1 203 ? -2.962 11.370 37.671 1.00 48.88 203 ALA A CA 1
ATOM 1565 C C . ALA A 1 203 ? -2.890 10.807 39.107 1.00 48.88 203 ALA A C 1
ATOM 1567 O O . ALA A 1 203 ? -3.905 10.773 39.798 1.00 48.88 203 ALA A O 1
ATOM 1568 N N . GLN A 1 204 ? -1.715 10.346 39.554 1.00 45.66 204 GLN A N 1
ATOM 1569 C CA . GLN A 1 204 ? -1.510 9.778 40.899 1.00 45.66 204 GLN A CA 1
ATOM 1570 C C . GLN A 1 204 ? -0.595 10.612 41.818 1.00 45.66 204 GLN A C 1
ATOM 1572 O O . GLN A 1 204 ? -0.219 10.123 42.881 1.00 45.66 204 GLN A O 1
ATOM 1577 N N . TYR A 1 205 ? -0.274 11.860 41.459 1.00 47.78 205 TYR A N 1
ATOM 1578 C CA . TYR A 1 205 ? 0.461 12.792 42.325 1.00 47.78 205 TYR A CA 1
ATOM 1579 C C . TYR A 1 205 ? -0.186 14.173 42.343 1.00 47.78 205 TYR A C 1
ATOM 1581 O O . TYR A 1 205 ? -0.484 14.687 41.241 1.00 47.78 205 TYR A O 1
#

Nearest PDB structures (foldseek):
  3l8i-assembly3_C-2  TM=5.312E-01  e=3.087E+00  Homo sapiens
  3l8i-assembly4_C  TM=5.312E-01  e=3.087E+00  Homo sapiens
  3rqg-assembly2_C  TM=3.738E-01  e=6.091E+00  Homo sapiens
  3rqg-assembly3_C  TM=3.738E-01  e=6.091E+00  Homo sapiens
  3rqg-assembly4_C  TM=3.738E-01  e=6.091E+00  Homo sapiens

Sequence (205 aa):
MLLQDAKPSARTRAAKLWATLFYGHVHRPEDRDAVVKGDTMLARCYRASPWAYALLGSTMVALSARLRARDPGYNWQVLGMALVVESAVSYLSDVRAFGDASSPWHATDRMLASALMLACGPLLALRLAIGSVTIPRTLRNAWALAVTLGLACKALSGRASRKGCLDAYLMWHTLWHFLPVLSSVFLIAWAMDWEEEVVPLAAQY

Mean predicted aligned error: 7.1 Å

Foldseek 3Di:
DDPPPPDDDPVRVVVVLLCLLQVLFDFALVCQCCQQVNDDPLSVLLLCLLCLLLLLLVLLLVLVVLVCVQQVPARSNVLSVLSNVLSVLCSCQRRVCGNPPVDCSSVVNSVSVVVSCCRVPVVVVVCVVVVSGDDDPVLVVLLVVLVVLLSVLSSQLSVCSNVVNVSSNSVSSSSNSCSSVSSSVSSVCRSPVVVVVVPPPPPPD